Protein AF-A0A315ZH63-F1 (afdb_monomer_lite)

InterPro domains:
  IPR001064 Beta/gamma crystallin [PF00030] (41-119)
  IPR001064 Beta/gamma crystallin [PS50915] (39-79)
  IPR001064 Beta/gamma crystallin [PS50915] (81-122)
  IPR001064 Beta/gamma crystallin [SM00247] (40-121)
  IPR011024 Gamma-crystallin-like [SSF49695] (35-119)

pLDDT: mean 78.45, std 20.97, range [30.66, 98.0]

Radius of gyration: 29.96 Å; chains: 1; bounding box: 37×127×50 Å

Sequence (214 aa):
MKNLYILSLPLLLIFFPSIGNYDNDNIQQRSENQRKDSKGIVLYEHPNFKGKNTVVSESWAGSDIDEWDDRISSLSIPTGWTIVVYEQPNFQGKSEELQGNWTTHSVSDFWNDQISSFQVYSTRSANKDLNAVLLESDYEAYGGWIYLHNPTSNNYTVRLKITTPVFGGGVESRIEEHDISNRSKVPLGRTYVNSGGFLSPQYEKIIYEIIDIE

Secondary structure (DSSP, 8-state):
-----------------------THHHHHHHHTT------EEEEEETTTEEEEEEE-S-B---TT-TTTTT--EEEPPTTEEEEEEEETTTEEEEEEE-SEEE-SSTT-TTTT---EEEEEETT-S--SSSSSEEEE---TTS-EEEEE-TT----EEEEEEEEE-TTS-EEEEEEEEE-TT-SEEEEEESEEE-SBTTB--EEEPEEEEEEE-

Organism: Sediminitomix flava (NCBI:txid379075)

Foldseek 3Di:
DDDDDDDDDDPPPDDDPPPDDPPPVVVVVVVVVVPPVLQFKKFAQAFPRDDDIDGDDFWFQADPPDPCQLRTFWIAHDPQKKKKFAQEGRRDDDIDIDDGTDGADDPPGPSNSRTRTMGMAGPPDPCNWDSQWDWDFDDDDPAGWTKIAGSSLAWKKWKKWKWAAAAPGDIDIDIDIDTSHSHRIGTDGGQWDFNYDPVDTDIDGIDIDTPTMD

Structure (mmCIF, N/CA/C/O backbone):
data_AF-A0A315ZH63-F1
#
_entry.id   AF-A0A315ZH63-F1
#
loop_
_atom_site.group_PDB
_atom_site.id
_atom_site.type_symbol
_atom_site.label_atom_id
_atom_site.label_alt_id
_atom_site.label_comp_id
_atom_site.label_asym_id
_atom_site.label_entity_id
_atom_site.label_seq_id
_atom_site.pdbx_PDB_ins_code
_atom_site.Cartn_x
_atom_site.Cartn_y
_atom_site.Cartn_z
_atom_site.occupancy
_atom_site.B_iso_or_equiv
_atom_site.auth_seq_id
_atom_site.auth_comp_id
_atom_site.auth_asym_id
_atom_site.auth_atom_id
_atom_site.pdbx_PDB_model_num
ATOM 1 N N . MET A 1 1 ? 1.249 -90.282 -27.169 1.00 38.16 1 MET A N 1
ATOM 2 C CA . MET A 1 1 ? 2.519 -90.249 -26.411 1.00 38.16 1 MET A CA 1
ATOM 3 C C . MET A 1 1 ? 2.223 -89.710 -25.013 1.00 38.16 1 MET A C 1
ATOM 5 O O . MET A 1 1 ? 1.644 -88.641 -24.953 1.00 38.16 1 MET A O 1
ATOM 9 N N . LYS A 1 2 ? 2.568 -90.488 -23.966 1.00 36.50 2 LYS A N 1
ATOM 10 C CA . LYS A 1 2 ? 2.903 -90.135 -22.555 1.00 36.50 2 LYS A CA 1
ATOM 11 C C . LYS A 1 2 ? 1.967 -89.149 -21.802 1.00 36.50 2 LYS A C 1
ATOM 13 O O . LYS A 1 2 ? 1.906 -87.983 -22.152 1.00 36.50 2 LYS A O 1
ATOM 18 N N . ASN A 1 3 ? 1.135 -89.646 -20.873 1.00 33.72 3 ASN A N 1
ATOM 19 C CA . ASN A 1 3 ? 1.285 -89.644 -19.387 1.00 33.72 3 ASN A CA 1
ATOM 20 C C . ASN A 1 3 ? 1.341 -88.234 -18.746 1.00 33.72 3 ASN A C 1
ATOM 22 O O . ASN A 1 3 ? 2.241 -87.474 -19.075 1.00 33.72 3 ASN A O 1
ATOM 26 N N . LEU A 1 4 ? 0.318 -87.810 -17.973 1.00 33.44 4 LEU A N 1
ATOM 27 C CA . LEU A 1 4 ? 0.129 -87.951 -16.495 1.00 33.44 4 LEU A CA 1
ATOM 28 C C . LEU A 1 4 ? 1.181 -87.117 -15.713 1.00 33.44 4 LEU A C 1
ATOM 30 O O . LEU A 1 4 ? 2.357 -87.249 -16.014 1.00 33.44 4 LEU A O 1
ATOM 34 N N . TYR A 1 5 ? 0.840 -86.159 -14.830 1.00 36.00 5 TYR A N 1
ATOM 35 C CA . TYR A 1 5 ? 0.501 -86.362 -13.405 1.00 36.00 5 TYR A CA 1
ATOM 36 C C . TYR A 1 5 ? -0.325 -85.215 -12.772 1.00 36.00 5 TYR A C 1
ATOM 38 O O . TYR A 1 5 ? -0.142 -84.038 -13.065 1.00 36.00 5 TYR A O 1
ATOM 46 N N . ILE A 1 6 ? -1.212 -85.635 -11.865 1.00 44.53 6 ILE A N 1
ATOM 47 C CA . ILE A 1 6 ? -2.112 -84.902 -10.956 1.00 44.53 6 ILE A CA 1
ATOM 48 C C . ILE A 1 6 ? -1.321 -84.290 -9.788 1.00 44.53 6 ILE A C 1
ATOM 50 O O . ILE A 1 6 ? -0.388 -84.938 -9.329 1.00 44.53 6 ILE A O 1
ATOM 54 N N . LEU A 1 7 ? -1.761 -83.153 -9.224 1.00 30.66 7 LEU A N 1
ATOM 55 C CA . LEU A 1 7 ? -1.751 -82.920 -7.764 1.00 30.66 7 LEU A CA 1
ATOM 56 C C . LEU A 1 7 ? -2.646 -81.727 -7.380 1.00 30.66 7 LEU A C 1
ATOM 58 O O . LEU A 1 7 ? -2.266 -80.565 -7.469 1.00 30.66 7 LEU A O 1
ATOM 62 N N . SER A 1 8 ? -3.860 -82.059 -6.937 1.00 40.97 8 SER A N 1
ATOM 63 C CA . SER A 1 8 ? -4.715 -81.202 -6.113 1.00 40.97 8 SER A CA 1
ATOM 64 C C . SER A 1 8 ? -4.051 -81.040 -4.745 1.00 40.97 8 SER A C 1
ATOM 66 O O . SER A 1 8 ? -4.004 -82.002 -3.978 1.00 40.97 8 SER A O 1
ATOM 68 N N . LEU A 1 9 ? -3.559 -79.842 -4.432 1.00 33.84 9 LEU A N 1
ATOM 69 C CA . LEU A 1 9 ? -3.155 -79.477 -3.074 1.00 33.84 9 LEU A CA 1
ATOM 70 C C . LEU A 1 9 ? -4.317 -78.758 -2.368 1.00 33.84 9 LEU A C 1
ATOM 72 O O . LEU A 1 9 ? -4.943 -77.886 -2.973 1.00 33.84 9 LEU A O 1
ATOM 76 N N . PRO A 1 10 ? -4.624 -79.108 -1.106 1.00 38.09 10 PRO A N 1
ATOM 77 C CA . PRO A 1 10 ? -5.679 -78.461 -0.340 1.00 38.09 10 PRO A CA 1
ATOM 78 C C . PRO A 1 10 ? -5.247 -77.036 0.024 1.00 38.09 10 PRO A C 1
ATOM 80 O O . PRO A 1 10 ? -4.109 -76.815 0.442 1.00 38.09 10 PRO A O 1
ATOM 83 N N . LEU A 1 11 ? -6.153 -76.066 -0.123 1.00 32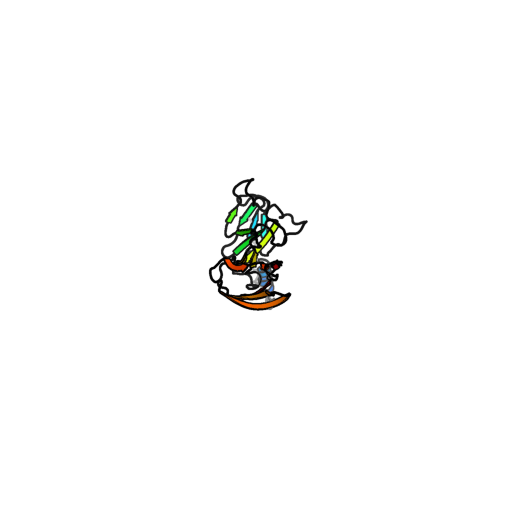.69 11 LEU A N 1
ATOM 84 C CA . LEU A 1 11 ? -5.922 -74.697 0.330 1.00 32.69 11 LEU A CA 1
ATOM 85 C C . LEU A 1 11 ? -5.819 -74.710 1.864 1.00 32.69 11 LEU A C 1
ATOM 87 O O . LEU A 1 11 ? -6.817 -74.849 2.570 1.00 32.69 11 LEU A O 1
ATOM 91 N N . LEU A 1 12 ? -4.593 -74.622 2.375 1.00 30.92 12 LEU A N 1
ATOM 92 C CA . LEU A 1 12 ? -4.309 -74.449 3.793 1.00 30.92 12 LEU A CA 1
ATOM 93 C C . LEU A 1 12 ? -4.832 -73.064 4.209 1.00 30.92 12 LEU A C 1
ATOM 95 O O . LEU A 1 12 ? -4.305 -72.042 3.772 1.00 30.92 12 LEU A O 1
ATOM 99 N N . LEU A 1 13 ? -5.883 -73.026 5.030 1.00 34.19 13 LEU A N 1
ATOM 100 C CA . LEU A 1 13 ? -6.359 -71.813 5.697 1.00 34.19 13 LEU A CA 1
ATOM 101 C C . LEU A 1 13 ? -5.296 -71.380 6.714 1.00 34.19 13 LEU A C 1
ATOM 103 O O . LEU A 1 13 ? -5.266 -71.856 7.847 1.00 34.19 13 LEU A O 1
ATOM 107 N N . ILE A 1 14 ? -4.384 -70.508 6.287 1.00 37.25 14 ILE A N 1
ATOM 108 C CA . ILE A 1 14 ? -3.420 -69.870 7.181 1.00 37.25 14 ILE A CA 1
ATOM 109 C C . ILE A 1 14 ? -4.132 -68.689 7.839 1.00 37.25 14 ILE A C 1
ATOM 111 O O . ILE A 1 14 ? -4.463 -67.696 7.191 1.00 37.25 14 ILE A O 1
ATOM 115 N N . PHE A 1 15 ? -4.421 -68.838 9.128 1.00 33.41 15 PHE A N 1
ATOM 116 C CA . PHE A 1 15 ? -4.986 -67.799 9.978 1.00 33.41 15 PHE A CA 1
ATOM 117 C C . PHE A 1 15 ? -3.892 -66.752 10.232 1.00 33.41 15 PHE A C 1
ATOM 119 O O . PHE A 1 15 ? -2.988 -66.984 11.035 1.00 33.41 15 PHE A O 1
ATOM 126 N N . PHE A 1 16 ? -3.933 -65.617 9.531 1.00 37.75 16 PHE A N 1
ATOM 127 C CA . PHE A 1 16 ? -3.113 -64.466 9.905 1.00 37.75 16 PHE A CA 1
ATOM 128 C C . PHE A 1 16 ? -3.849 -63.693 11.006 1.00 37.75 16 PHE A C 1
ATOM 130 O O . PHE A 1 16 ? -4.997 -63.293 10.793 1.00 37.75 16 PHE A O 1
ATOM 137 N N . PRO A 1 17 ? -3.245 -63.505 12.194 1.00 33.62 17 PRO A N 1
ATOM 138 C CA . PRO A 1 17 ? -3.845 -62.686 13.235 1.00 33.62 17 PRO A CA 1
ATOM 139 C C . PRO A 1 17 ? -4.037 -61.267 12.700 1.00 33.62 17 PRO A C 1
ATOM 141 O O . PRO A 1 17 ? -3.154 -60.724 12.037 1.00 33.62 17 PRO A O 1
ATOM 144 N N . SER A 1 18 ? -5.199 -60.681 12.991 1.00 40.44 18 SER A N 1
ATOM 145 C CA . SER A 1 18 ? -5.480 -59.265 12.761 1.00 40.44 18 SER A CA 1
ATOM 146 C C . SER A 1 18 ? -4.398 -58.432 13.446 1.00 40.44 18 SER A C 1
ATOM 148 O O . SER A 1 18 ? -4.437 -58.238 14.661 1.00 40.44 18 SER A O 1
ATOM 150 N N . ILE A 1 19 ? -3.420 -57.956 12.676 1.00 39.12 19 ILE A N 1
ATOM 151 C CA . ILE A 1 19 ? -2.486 -56.934 13.136 1.00 39.12 19 ILE A CA 1
ATOM 152 C C . ILE A 1 19 ? -3.308 -55.653 13.232 1.00 39.12 19 ILE A C 1
ATOM 154 O O . ILE A 1 19 ? -3.886 -55.198 12.247 1.00 39.12 19 ILE A O 1
ATOM 158 N N . GLY A 1 20 ? -3.439 -55.166 14.465 1.00 37.91 20 GLY A N 1
ATOM 159 C CA . GLY A 1 20 ? -4.216 -53.988 14.810 1.00 37.91 20 GLY A CA 1
ATOM 160 C C . GLY A 1 20 ? -3.814 -52.760 14.001 1.00 37.91 20 GLY A C 1
ATOM 161 O O . GLY A 1 20 ? -2.699 -52.670 13.486 1.00 37.91 20 GLY A O 1
ATOM 162 N N . ASN A 1 21 ? -4.768 -51.833 13.913 1.00 42.50 21 ASN A N 1
ATOM 163 C CA . ASN A 1 21 ? -4.621 -50.498 13.350 1.00 42.50 21 ASN A CA 1
ATOM 164 C C . ASN A 1 21 ? -3.253 -49.898 13.697 1.00 42.50 21 ASN A C 1
ATOM 166 O O . ASN A 1 21 ? -3.005 -49.518 14.838 1.00 42.50 21 ASN A O 1
ATOM 170 N N . TYR A 1 22 ? -2.379 -49.811 12.696 1.00 35.41 22 TYR A N 1
ATOM 171 C CA . TYR A 1 22 ? -1.350 -48.787 12.682 1.00 35.41 22 TYR A CA 1
ATOM 172 C C . TYR A 1 22 ? -2.017 -47.532 12.136 1.00 35.41 22 TYR A C 1
ATOM 174 O O . TYR A 1 22 ? -2.450 -47.515 10.982 1.00 35.41 22 TYR A O 1
ATOM 182 N N . ASP A 1 23 ? -2.140 -46.532 13.005 1.00 46.25 23 ASP A N 1
ATOM 183 C CA . ASP A 1 23 ? -2.702 -45.215 12.729 1.00 46.25 23 ASP A CA 1
ATOM 184 C C . ASP A 1 23 ? -2.165 -44.655 11.406 1.00 46.25 23 ASP A C 1
ATOM 186 O O . ASP A 1 23 ? -1.020 -44.209 11.301 1.00 46.25 23 ASP A O 1
ATOM 190 N N . ASN A 1 24 ? -3.015 -44.682 10.380 1.00 49.19 24 ASN A N 1
ATOM 191 C CA . ASN A 1 24 ? -2.717 -44.153 9.050 1.00 49.19 24 ASN A CA 1
ATOM 192 C C . ASN A 1 24 ? -3.178 -42.691 8.897 1.00 49.19 24 ASN A C 1
ATOM 194 O O . ASN A 1 24 ? -3.211 -42.150 7.793 1.00 49.19 24 ASN A O 1
ATOM 198 N N . ASP A 1 25 ? -3.490 -42.031 10.014 1.00 47.53 25 ASP A N 1
ATOM 199 C CA . ASP A 1 25 ? -3.936 -40.635 10.040 1.00 47.53 25 ASP A CA 1
ATOM 200 C C . ASP A 1 25 ? -2.759 -39.650 9.947 1.00 47.53 25 ASP A C 1
ATOM 202 O O . ASP A 1 25 ? -2.918 -38.512 9.507 1.00 47.53 25 ASP A O 1
ATOM 206 N N . ASN A 1 26 ? -1.537 -40.097 10.263 1.00 44.72 26 ASN A N 1
ATOM 207 C CA . ASN A 1 26 ? -0.344 -39.242 10.262 1.00 44.72 26 ASN A CA 1
ATOM 208 C C . ASN A 1 26 ? 0.393 -39.159 8.916 1.00 44.72 26 ASN A C 1
ATOM 210 O O . ASN A 1 26 ? 1.299 -38.339 8.767 1.00 44.72 26 ASN A O 1
ATOM 214 N N . ILE A 1 27 ? 0.031 -39.978 7.923 1.00 46.75 27 ILE A N 1
ATOM 215 C CA . ILE A 1 27 ? 0.616 -39.879 6.574 1.00 46.75 27 ILE A CA 1
ATOM 216 C C . ILE A 1 27 ? -0.250 -38.981 5.686 1.00 46.75 27 ILE A C 1
ATOM 218 O O . ILE A 1 27 ? 0.307 -38.151 4.972 1.00 46.75 27 ILE A O 1
ATOM 222 N N . GLN A 1 28 ? -1.581 -39.039 5.824 1.00 36.81 28 GLN A N 1
ATOM 223 C CA . GLN A 1 28 ? -2.509 -38.111 5.162 1.00 36.81 28 GLN A CA 1
ATOM 224 C C . GLN A 1 28 ? -2.297 -36.668 5.662 1.00 36.81 28 GLN A C 1
ATOM 226 O O . GLN A 1 28 ? -2.066 -35.776 4.846 1.00 36.81 28 GLN A O 1
ATOM 231 N N . GLN A 1 29 ? -2.207 -36.448 6.985 1.00 37.69 29 GLN A N 1
ATOM 232 C CA . GLN A 1 29 ? -1.961 -35.106 7.541 1.00 37.69 29 GLN A CA 1
ATOM 233 C C . GLN A 1 29 ? -0.582 -34.531 7.175 1.00 37.69 29 GLN A C 1
ATOM 235 O O . GLN A 1 29 ? -0.439 -33.320 7.006 1.00 37.69 29 GLN A O 1
ATOM 240 N N . ARG A 1 30 ? 0.451 -35.373 7.005 1.00 37.12 30 ARG A N 1
ATOM 241 C CA . ARG A 1 30 ? 1.800 -34.911 6.628 1.00 37.12 30 ARG A CA 1
ATOM 242 C C . ARG A 1 30 ? 1.916 -34.596 5.135 1.00 37.12 30 ARG A C 1
ATOM 244 O O . ARG A 1 30 ? 2.651 -33.678 4.776 1.00 37.12 30 ARG A O 1
ATOM 251 N N . SER A 1 31 ? 1.165 -35.293 4.278 1.00 41.41 31 SER A N 1
ATOM 252 C CA . SER A 1 31 ? 1.055 -34.952 2.853 1.00 41.41 31 SER A CA 1
ATOM 253 C C . SER A 1 31 ? 0.136 -33.758 2.575 1.00 41.41 31 SER A C 1
ATOM 255 O O . SER A 1 31 ? 0.379 -33.035 1.610 1.00 41.41 31 SER A O 1
ATOM 257 N N . GLU A 1 32 ? -0.860 -33.495 3.427 1.00 39.34 32 GLU A N 1
ATOM 258 C CA . GLU A 1 32 ? -1.695 -32.287 3.351 1.00 39.34 32 GLU A CA 1
ATOM 259 C C . GLU A 1 32 ? -0.939 -31.040 3.840 1.00 39.34 32 GLU A C 1
ATOM 261 O O . GLU A 1 32 ? -0.997 -29.997 3.191 1.00 39.34 32 GLU A O 1
ATOM 266 N N . ASN A 1 33 ? -0.105 -31.156 4.883 1.00 36.56 33 ASN A N 1
ATOM 267 C CA . ASN A 1 33 ? 0.749 -30.048 5.341 1.00 36.56 33 ASN A CA 1
ATOM 268 C C . ASN A 1 33 ? 1.914 -29.701 4.392 1.00 36.56 33 ASN A C 1
ATOM 270 O O . ASN A 1 33 ? 2.515 -28.637 4.530 1.00 36.56 33 ASN A O 1
ATOM 274 N N . GLN A 1 34 ? 2.242 -30.565 3.425 1.00 40.78 34 GLN A N 1
ATOM 275 C CA . GLN A 1 34 ? 3.289 -30.318 2.418 1.00 40.78 34 GLN A CA 1
ATOM 276 C C . GLN A 1 34 ? 2.751 -30.073 1.002 1.00 40.78 34 GLN A C 1
ATOM 278 O O . GLN A 1 34 ? 3.526 -29.851 0.075 1.00 40.78 34 GLN A O 1
ATOM 283 N N . ARG A 1 35 ? 1.425 -30.028 0.842 1.00 43.97 35 ARG A N 1
ATOM 284 C CA . ARG A 1 35 ? 0.749 -29.452 -0.325 1.00 43.97 35 ARG A CA 1
ATOM 285 C C . ARG A 1 35 ? -0.148 -28.309 0.122 1.00 43.97 35 ARG A C 1
ATOM 287 O O . ARG A 1 35 ? -1.315 -28.231 -0.253 1.00 43.97 35 ARG A O 1
ATOM 294 N N . LYS A 1 36 ? 0.432 -27.382 0.892 1.00 40.56 36 LYS A N 1
ATOM 295 C CA . LYS A 1 36 ? -0.009 -25.991 0.855 1.00 40.56 36 LYS A CA 1
ATOM 296 C C . LYS A 1 36 ? 0.209 -25.553 -0.589 1.00 40.56 36 LYS A C 1
ATOM 298 O O . LYS A 1 36 ? 1.301 -25.135 -0.946 1.00 40.56 36 LYS A O 1
ATOM 303 N N . ASP A 1 37 ? -0.800 -25.793 -1.421 1.00 46.25 37 ASP A N 1
ATOM 304 C CA . ASP A 1 37 ? -0.996 -25.171 -2.718 1.00 46.25 37 ASP A CA 1
ATOM 305 C C . ASP A 1 37 ? -0.662 -23.701 -2.474 1.00 46.25 37 ASP A C 1
ATOM 307 O O . ASP A 1 37 ? -1.398 -23.018 -1.752 1.00 46.25 37 ASP A O 1
ATOM 311 N N . SER A 1 38 ? 0.544 -23.270 -2.850 1.00 51.75 38 SER A N 1
ATOM 312 C CA . SER A 1 38 ? 1.052 -21.955 -2.480 1.00 51.75 38 SER A CA 1
ATOM 313 C C . SER A 1 38 ? 0.307 -20.956 -3.344 1.00 51.75 38 SER A C 1
ATOM 315 O O . SER A 1 38 ? 0.799 -20.502 -4.370 1.00 51.75 38 SER A O 1
ATOM 317 N N . LYS A 1 39 ? -0.940 -20.677 -2.954 1.00 73.50 39 LYS A N 1
ATOM 318 C CA . LYS A 1 39 ? -1.712 -19.552 -3.445 1.00 73.50 39 LYS A CA 1
ATOM 319 C C . LYS A 1 39 ? -0.909 -18.325 -3.072 1.00 73.50 39 LYS A C 1
ATOM 321 O O . LYS A 1 39 ? -0.760 -18.010 -1.894 1.00 73.50 39 LYS A O 1
ATOM 326 N N . GLY A 1 40 ? -0.353 -17.707 -4.092 1.00 82.06 40 GLY A N 1
ATOM 327 C CA . GLY A 1 40 ? 0.528 -16.572 -3.979 1.00 82.06 40 GLY A CA 1
ATOM 328 C C . GLY A 1 40 ? 0.574 -15.844 -5.305 1.00 82.06 40 GLY A C 1
ATOM 329 O O . GLY A 1 40 ? 0.051 -16.310 -6.321 1.00 82.06 40 GLY A O 1
ATOM 330 N N . ILE A 1 41 ? 1.174 -14.673 -5.261 1.00 91.62 41 ILE A N 1
ATOM 331 C CA . ILE A 1 41 ? 1.421 -13.843 -6.423 1.00 91.62 41 ILE A CA 1
ATOM 332 C C . ILE A 1 41 ? 2.617 -14.436 -7.153 1.00 91.62 41 ILE A C 1
ATOM 334 O O . ILE A 1 41 ? 3.628 -14.754 -6.528 1.00 91.62 41 ILE A O 1
ATOM 338 N N . VAL A 1 42 ? 2.500 -14.614 -8.467 1.00 95.00 42 VAL A N 1
ATOM 339 C CA . VAL A 1 42 ? 3.631 -15.059 -9.287 1.00 95.00 42 VAL A CA 1
ATOM 340 C C . VAL A 1 42 ? 4.325 -13.831 -9.855 1.00 95.00 42 VAL A C 1
ATOM 342 O O . VAL A 1 42 ? 3.695 -13.070 -10.590 1.00 95.00 42 VAL A O 1
ATOM 345 N N . LEU A 1 43 ? 5.595 -13.646 -9.508 1.00 96.06 43 LEU A N 1
ATOM 346 C CA . LEU A 1 43 ? 6.462 -12.601 -10.050 1.00 96.06 43 LEU A CA 1
ATOM 347 C C . LEU A 1 43 ? 7.166 -13.133 -11.295 1.00 96.06 43 LEU A C 1
ATOM 349 O O . LEU A 1 43 ? 7.572 -14.295 -11.3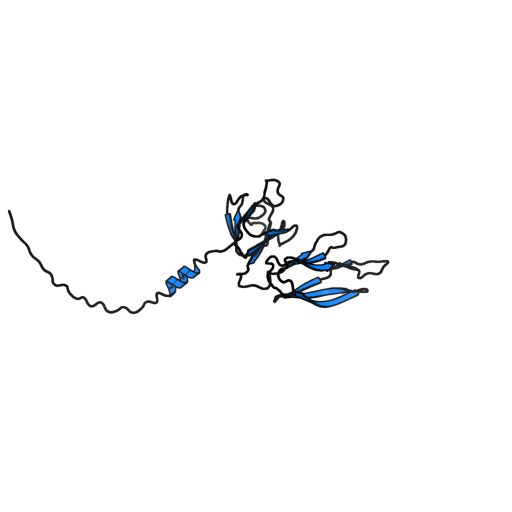14 1.00 96.06 43 LEU A O 1
ATOM 353 N N . TYR A 1 44 ? 7.338 -12.290 -12.307 1.00 97.06 44 TYR A N 1
ATOM 354 C CA . TYR A 1 44 ? 8.018 -12.636 -13.550 1.00 97.06 44 TYR A CA 1
ATOM 355 C C . TYR A 1 44 ? 9.061 -11.583 -13.906 1.00 97.06 44 TYR A C 1
ATOM 357 O O . TYR A 1 44 ? 8.793 -10.381 -13.853 1.00 97.06 44 TYR A O 1
ATOM 365 N N . GLU A 1 45 ? 10.229 -12.064 -14.325 1.00 96.69 45 GLU A N 1
ATOM 366 C CA . GLU A 1 45 ? 11.373 -11.243 -14.730 1.00 96.69 45 GLU A CA 1
ATOM 367 C C . GLU A 1 45 ? 11.100 -10.411 -15.989 1.00 96.69 45 GLU A C 1
ATOM 369 O O . GLU A 1 45 ? 11.706 -9.372 -16.215 1.00 96.69 45 GLU A O 1
ATOM 374 N N . HIS A 1 46 ? 10.206 -10.873 -16.863 1.00 97.12 46 HIS A N 1
ATOM 375 C CA . HIS A 1 46 ? 9.933 -10.198 -18.127 1.00 97.12 46 HIS A CA 1
ATOM 376 C C . HIS A 1 46 ? 8.459 -9.832 -18.276 1.00 97.12 46 HIS A C 1
ATOM 378 O O . HIS A 1 46 ? 7.591 -10.485 -17.682 1.00 97.12 46 HIS A O 1
ATOM 384 N N . PRO A 1 47 ? 8.147 -8.842 -19.132 1.00 97.12 47 PRO A N 1
ATOM 385 C CA . PRO A 1 47 ? 6.770 -8.506 -19.461 1.00 97.12 47 PRO A CA 1
ATOM 386 C C . PRO A 1 47 ? 6.013 -9.702 -20.058 1.00 97.12 47 PRO A C 1
ATOM 388 O O . PRO A 1 47 ? 6.584 -10.566 -20.735 1.00 97.12 47 PRO A O 1
ATOM 391 N N . ASN A 1 48 ? 4.691 -9.695 -19.904 1.00 96.38 48 ASN A N 1
ATOM 392 C CA . ASN A 1 48 ? 3.756 -10.708 -20.400 1.00 96.38 48 ASN A CA 1
ATOM 393 C C . ASN A 1 48 ? 3.975 -12.113 -19.811 1.00 96.38 48 ASN A C 1
ATOM 395 O O . ASN A 1 48 ? 3.801 -13.105 -20.524 1.00 96.38 48 ASN A O 1
ATOM 399 N N . PHE A 1 49 ? 4.326 -12.193 -18.524 1.00 96.88 49 PHE A N 1
ATOM 400 C CA . PHE A 1 49 ? 4.428 -13.431 -17.739 1.00 96.88 49 PHE A CA 1
ATOM 401 C C . PHE A 1 49 ? 5.510 -14.388 -18.261 1.00 96.88 49 PHE A C 1
ATOM 403 O O . PHE A 1 49 ? 5.276 -15.580 -18.474 1.00 96.88 49 PHE A O 1
ATOM 410 N N . LYS A 1 50 ? 6.704 -13.846 -18.531 1.00 96.69 50 LYS A N 1
ATOM 411 C CA . LYS A 1 50 ? 7.835 -14.570 -19.135 1.00 96.69 50 LYS A CA 1
ATOM 412 C C . LYS A 1 50 ? 9.093 -14.483 -18.272 1.00 96.69 50 LYS A C 1
ATOM 414 O O . LYS A 1 50 ? 9.167 -13.702 -17.332 1.00 96.69 50 LYS A O 1
ATOM 419 N N . GLY A 1 51 ? 10.107 -15.256 -18.657 1.00 96.62 51 GLY A N 1
ATOM 420 C CA . GLY A 1 51 ? 11.402 -15.279 -17.979 1.00 96.62 51 GLY A CA 1
ATOM 421 C C . GLY A 1 51 ? 11.371 -16.115 -16.705 1.00 96.62 51 GLY A C 1
ATOM 422 O O . GLY A 1 51 ? 10.496 -16.974 -16.525 1.00 96.62 51 GLY A O 1
ATOM 423 N N . LYS A 1 52 ? 12.351 -15.882 -15.829 1.00 96.69 52 LYS A N 1
ATOM 424 C CA . LYS A 1 52 ? 12.354 -16.489 -14.499 1.00 96.69 52 LYS A CA 1
ATOM 425 C C . LYS A 1 52 ? 11.092 -16.068 -13.739 1.00 96.69 52 LYS A C 1
ATOM 427 O O . LYS A 1 52 ? 10.595 -14.958 -13.919 1.00 96.69 52 LYS A O 1
ATOM 432 N N . ASN A 1 53 ? 10.568 -16.960 -12.901 1.00 95.75 53 ASN A N 1
ATOM 433 C CA . ASN A 1 53 ? 9.421 -16.674 -12.043 1.00 95.75 53 ASN A CA 1
ATOM 434 C C . ASN A 1 53 ? 9.599 -17.248 -10.636 1.00 95.75 53 ASN A C 1
ATOM 436 O O . ASN A 1 53 ? 10.353 -18.204 -10.438 1.00 95.75 53 ASN A O 1
ATOM 440 N N . THR A 1 54 ? 8.901 -16.649 -9.674 1.00 93.81 54 THR A N 1
ATOM 441 C CA . THR A 1 54 ? 8.791 -17.136 -8.294 1.00 93.81 54 THR A CA 1
ATOM 442 C C . THR A 1 54 ? 7.396 -16.855 -7.742 1.00 93.81 54 THR A C 1
ATOM 444 O O . THR A 1 54 ? 6.689 -15.984 -8.247 1.00 93.81 54 THR A O 1
ATOM 447 N N . VAL A 1 55 ? 6.996 -17.587 -6.702 1.00 91.88 55 VAL A N 1
ATOM 448 C CA . VAL A 1 55 ? 5.711 -17.402 -6.018 1.00 91.88 55 VAL A CA 1
ATOM 449 C C . VAL A 1 55 ? 5.954 -16.771 -4.654 1.00 91.88 55 VAL A C 1
ATOM 451 O O . VAL A 1 55 ? 6.743 -17.291 -3.868 1.00 91.88 55 VAL A O 1
ATOM 454 N N . VAL A 1 56 ? 5.236 -15.689 -4.354 1.00 87.75 56 VAL A N 1
ATOM 455 C CA . VAL A 1 56 ? 5.304 -14.981 -3.070 1.00 87.75 56 VAL A CA 1
ATOM 456 C C . VAL A 1 56 ? 3.929 -14.901 -2.417 1.00 87.75 56 VAL A C 1
ATOM 458 O O . VAL A 1 56 ? 2.906 -14.767 -3.087 1.00 87.75 56 VAL A O 1
ATOM 461 N N . SER A 1 57 ? 3.889 -14.985 -1.090 1.00 84.75 57 SER A N 1
ATOM 462 C CA . SER A 1 57 ? 2.651 -14.844 -0.310 1.00 84.75 57 SER A CA 1
ATOM 463 C C . SER A 1 57 ? 2.750 -13.826 0.825 1.00 84.75 57 SER A C 1
ATOM 465 O O . SER A 1 57 ? 1.774 -13.622 1.540 1.00 84.75 57 SER A O 1
ATOM 467 N N . GLU A 1 58 ? 3.917 -13.217 1.006 1.00 84.19 58 GLU A N 1
ATOM 468 C CA . GLU A 1 58 ? 4.238 -12.299 2.098 1.00 84.19 58 GLU A CA 1
ATOM 469 C C . GLU A 1 58 ? 4.874 -11.030 1.526 1.00 84.19 58 GLU A C 1
ATOM 471 O O . GLU A 1 58 ? 5.435 -11.066 0.432 1.00 84.19 58 GLU A O 1
ATOM 476 N N . SER A 1 59 ? 4.766 -9.918 2.256 1.00 88.62 59 SER A N 1
ATOM 477 C CA . SER A 1 59 ? 5.399 -8.644 1.899 1.00 88.62 59 SER A CA 1
ATOM 478 C C . SER A 1 59 ? 6.924 -8.753 1.900 1.00 88.62 59 SER A C 1
ATOM 480 O O . SER A 1 59 ? 7.505 -9.430 2.747 1.00 88.62 59 SER A O 1
ATOM 482 N N . TRP A 1 60 ? 7.571 -8.023 0.997 1.00 90.25 60 TRP A N 1
ATOM 483 C CA . TRP A 1 60 ? 9.020 -8.000 0.830 1.00 90.25 60 TRP A CA 1
ATOM 484 C C . TRP A 1 60 ? 9.532 -6.564 0.880 1.00 90.25 60 TRP A C 1
ATOM 486 O O . TRP A 1 60 ? 9.169 -5.742 0.045 1.00 90.25 60 TRP A O 1
ATOM 496 N N . ALA A 1 61 ? 10.371 -6.259 1.869 1.00 89.06 61 ALA A N 1
ATOM 497 C CA . ALA A 1 61 ? 10.875 -4.910 2.125 1.00 89.06 61 ALA A CA 1
ATOM 498 C C . ALA A 1 61 ? 12.102 -4.523 1.279 1.00 89.06 61 ALA A C 1
ATOM 500 O O . ALA A 1 61 ? 12.666 -3.465 1.521 1.00 89.06 61 ALA A O 1
ATOM 501 N N . GLY A 1 62 ? 12.531 -5.334 0.310 1.00 82.19 62 GLY A N 1
ATOM 502 C CA . GLY A 1 62 ? 13.792 -5.094 -0.393 1.00 82.19 62 GLY A CA 1
ATOM 503 C C . GLY A 1 62 ? 14.988 -5.496 0.468 1.00 82.19 62 GLY A C 1
ATOM 504 O O . GLY A 1 62 ? 15.115 -5.081 1.620 1.00 82.19 62 GLY A O 1
ATOM 505 N N . SER A 1 63 ? 15.872 -6.339 -0.057 1.00 72.81 63 SER A N 1
ATOM 506 C CA . SER A 1 63 ? 17.175 -6.581 0.567 1.00 72.81 63 SER A CA 1
ATOM 507 C C . SER A 1 63 ? 18.257 -6.420 -0.485 1.00 72.81 63 SER A C 1
ATOM 509 O O . SER A 1 63 ? 18.060 -6.883 -1.604 1.00 72.81 63 SER A O 1
ATOM 511 N N . ASP A 1 64 ? 19.395 -5.824 -0.119 1.00 61.03 64 ASP A N 1
ATOM 512 C CA . ASP A 1 64 ? 20.488 -5.444 -1.038 1.00 61.03 64 ASP A CA 1
ATOM 513 C C . ASP A 1 64 ? 21.125 -6.623 -1.819 1.00 61.03 64 ASP A C 1
ATOM 515 O O . ASP A 1 64 ? 22.062 -6.433 -2.592 1.00 61.03 64 ASP A O 1
ATOM 519 N N . ILE A 1 65 ? 20.678 -7.864 -1.584 1.00 58.97 65 ILE A N 1
ATOM 520 C CA . ILE A 1 65 ? 21.183 -9.102 -2.205 1.00 58.97 65 ILE A CA 1
ATOM 521 C C . ILE A 1 65 ? 20.019 -9.975 -2.722 1.00 58.97 65 ILE A C 1
ATOM 523 O O . ILE A 1 65 ? 20.199 -11.160 -3.007 1.00 58.97 65 ILE A O 1
ATOM 527 N N . ASP A 1 66 ? 18.806 -9.428 -2.827 1.00 80.88 66 ASP A N 1
ATOM 528 C CA . ASP A 1 66 ? 17.703 -10.164 -3.439 1.00 80.88 66 ASP A CA 1
ATOM 529 C C . ASP A 1 66 ? 17.859 -10.179 -4.961 1.00 80.88 66 ASP A C 1
ATOM 531 O O . ASP A 1 66 ? 18.179 -9.177 -5.593 1.00 80.88 66 ASP A O 1
ATOM 535 N N . GLU A 1 67 ? 17.605 -11.328 -5.574 1.00 89.69 67 GLU A N 1
ATOM 536 C CA . GLU A 1 67 ? 17.658 -11.465 -7.023 1.00 89.69 67 GLU A CA 1
ATOM 537 C C . GLU A 1 67 ? 16.406 -10.932 -7.733 1.00 89.69 67 GLU A C 1
ATOM 539 O O . GLU A 1 67 ? 16.314 -11.083 -8.949 1.00 89.69 67 GLU A O 1
ATOM 544 N N . TRP A 1 68 ? 15.426 -10.399 -7.006 1.00 93.44 68 TRP A N 1
ATOM 545 C CA . TRP A 1 68 ? 14.195 -9.832 -7.565 1.00 93.44 68 TRP A CA 1
ATOM 546 C C . TRP A 1 68 ? 14.144 -8.304 -7.537 1.00 93.44 68 TRP A C 1
ATOM 548 O O . TRP A 1 68 ? 13.253 -7.736 -8.169 1.00 93.44 68 TRP A O 1
ATOM 558 N N . ASP A 1 69 ? 15.104 -7.660 -6.868 1.00 93.56 69 ASP A N 1
ATOM 559 C CA . ASP A 1 69 ? 15.271 -6.207 -6.894 1.00 93.56 69 ASP A CA 1
ATOM 560 C C . ASP A 1 69 ? 15.531 -5.714 -8.313 1.00 93.56 69 ASP A C 1
ATOM 562 O O . ASP A 1 69 ? 16.337 -6.309 -9.033 1.00 93.56 69 ASP A O 1
ATOM 566 N N . ASP A 1 70 ? 14.786 -4.685 -8.718 1.00 94.06 70 ASP A N 1
ATOM 567 C CA . ASP A 1 70 ? 14.858 -4.076 -10.048 1.00 94.06 70 ASP A CA 1
ATOM 568 C C . ASP A 1 70 ? 14.791 -5.103 -11.193 1.00 94.06 70 ASP A C 1
ATOM 570 O O . ASP A 1 70 ? 15.513 -5.030 -12.186 1.00 94.06 70 ASP A O 1
ATOM 574 N N . ARG A 1 71 ? 13.945 -6.134 -11.044 1.00 95.31 71 ARG A N 1
ATOM 575 C CA . ARG A 1 71 ? 13.809 -7.213 -12.046 1.00 95.31 71 ARG A CA 1
ATOM 576 C C . ARG A 1 71 ? 12.386 -7.648 -12.342 1.00 95.31 71 ARG A C 1
ATOM 578 O O . ARG A 1 71 ? 12.165 -8.461 -13.234 1.00 95.31 71 ARG A O 1
ATOM 585 N N . ILE A 1 72 ? 11.407 -7.193 -11.569 1.00 96.81 72 ILE A N 1
ATOM 586 C CA . ILE A 1 72 ? 10.017 -7.613 -11.750 1.00 96.81 72 ILE A CA 1
ATOM 587 C C . ILE A 1 72 ? 9.387 -6.768 -12.860 1.00 96.81 72 ILE A C 1
ATOM 589 O O . ILE A 1 72 ? 9.347 -5.545 -12.768 1.00 96.81 72 ILE A O 1
ATOM 593 N N . SER A 1 73 ? 8.838 -7.437 -13.875 1.00 97.62 73 SER A N 1
ATOM 594 C CA . SER A 1 73 ? 8.227 -6.781 -15.042 1.00 97.62 73 SER A CA 1
ATOM 595 C C . SER A 1 73 ? 6.813 -7.285 -15.373 1.00 97.62 73 SER A C 1
ATOM 597 O O . SER A 1 73 ? 6.100 -6.696 -16.189 1.00 97.62 73 SER A O 1
ATOM 599 N N . SER A 1 74 ? 6.350 -8.365 -14.735 1.00 98.00 74 SER A N 1
ATOM 600 C CA . SER A 1 74 ? 4.923 -8.719 -14.706 1.00 98.00 74 SER A CA 1
ATOM 601 C C . SER A 1 74 ? 4.547 -9.556 -13.481 1.00 98.00 74 SER A C 1
ATOM 603 O O . SER A 1 74 ? 5.393 -10.215 -12.875 1.00 98.00 74 SER A O 1
ATOM 605 N N . LEU A 1 75 ? 3.271 -9.501 -13.088 1.00 97.69 75 LEU A N 1
ATOM 606 C CA . LEU A 1 75 ? 2.734 -10.147 -11.892 1.00 97.69 75 LEU A CA 1
ATOM 607 C C . LEU A 1 75 ? 1.395 -10.833 -12.193 1.00 97.69 75 LEU A C 1
ATOM 609 O O . LEU A 1 75 ? 0.493 -10.231 -12.772 1.00 97.69 75 LEU A O 1
ATOM 613 N N . SER A 1 76 ? 1.233 -12.080 -11.750 1.00 95.56 76 SER A N 1
ATOM 614 C CA . SER A 1 76 ? -0.062 -12.774 -11.736 1.00 95.56 76 SER A CA 1
ATOM 615 C C . SER A 1 76 ? -0.606 -12.792 -10.312 1.00 95.56 76 SER A C 1
ATOM 617 O O . SER A 1 76 ? -0.137 -13.575 -9.483 1.00 95.56 76 SER A O 1
ATOM 619 N N . ILE A 1 77 ? -1.599 -11.949 -10.032 1.00 93.06 77 ILE A N 1
ATOM 620 C CA . ILE A 1 77 ? -2.159 -11.759 -8.690 1.00 93.06 77 ILE A CA 1
ATOM 621 C C . ILE A 1 77 ? -3.494 -12.517 -8.585 1.00 93.06 77 ILE A C 1
ATOM 623 O O . ILE A 1 77 ? -4.415 -12.252 -9.365 1.00 93.06 77 ILE A O 1
ATOM 627 N N . PRO A 1 78 ? -3.639 -13.469 -7.643 1.00 87.62 78 PRO A N 1
ATOM 628 C CA . PRO A 1 78 ? -4.889 -14.199 -7.460 1.00 87.62 78 PRO A CA 1
ATOM 629 C C . PRO A 1 78 ? -6.062 -13.284 -7.086 1.00 87.62 78 PRO A C 1
ATOM 631 O O . PRO A 1 78 ? -5.902 -12.287 -6.388 1.00 87.62 78 PRO A O 1
ATOM 634 N N . THR A 1 79 ? -7.283 -13.664 -7.469 1.00 83.12 79 THR A N 1
ATOM 635 C CA . THR A 1 79 ? -8.495 -12.941 -7.052 1.00 83.12 79 THR A CA 1
ATOM 636 C C . THR A 1 79 ? -8.590 -12.834 -5.525 1.00 83.12 79 THR A C 1
ATOM 638 O O . THR A 1 79 ? -8.430 -13.829 -4.811 1.00 83.12 79 THR A O 1
ATOM 641 N N . GLY A 1 80 ? -8.902 -11.633 -5.030 1.00 78.44 80 GLY A N 1
ATOM 642 C CA . GLY A 1 80 ? -9.003 -11.332 -3.597 1.00 78.44 80 GLY A CA 1
ATOM 643 C C . GLY A 1 80 ? -7.664 -11.023 -2.918 1.00 78.44 80 GLY A C 1
ATOM 644 O O . GLY A 1 80 ? -7.615 -10.997 -1.683 1.00 78.44 80 GLY A O 1
ATOM 645 N N . TRP A 1 81 ? -6.606 -10.838 -3.714 1.00 86.06 81 TRP A N 1
ATOM 646 C CA . TRP A 1 81 ? -5.303 -10.336 -3.297 1.00 86.06 81 TRP A CA 1
ATOM 647 C C . TRP A 1 81 ? -5.050 -8.981 -3.952 1.00 86.06 81 TRP A C 1
ATOM 649 O O . TRP A 1 81 ? -5.406 -8.775 -5.113 1.00 86.06 81 TRP A O 1
ATOM 659 N N . THR A 1 82 ? -4.387 -8.108 -3.208 1.00 87.88 82 THR A N 1
ATOM 660 C CA . THR A 1 82 ? -3.859 -6.834 -3.687 1.00 87.88 82 THR A CA 1
ATOM 661 C C . THR A 1 82 ? -2.377 -6.785 -3.344 1.00 87.88 82 THR A C 1
ATOM 663 O O . THR A 1 82 ? -1.964 -7.266 -2.288 1.00 87.88 82 THR A O 1
ATOM 666 N N . ILE A 1 83 ? -1.568 -6.210 -4.225 1.00 89.94 83 ILE A N 1
ATOM 667 C CA . ILE A 1 83 ? -0.162 -5.916 -3.950 1.00 89.94 83 ILE A C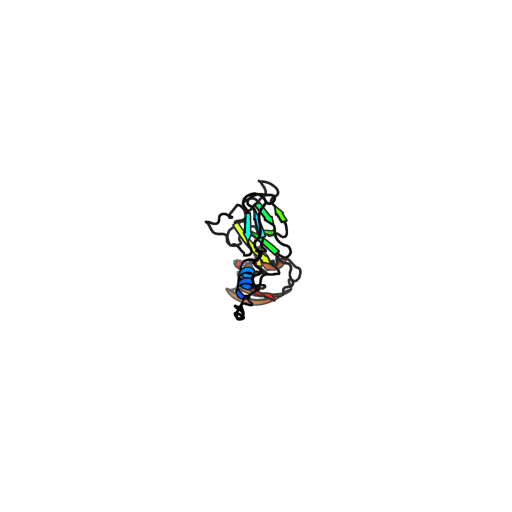A 1
ATOM 668 C C . ILE A 1 83 ? 0.092 -4.438 -4.197 1.00 89.94 83 ILE A C 1
ATOM 670 O O . ILE A 1 83 ? -0.353 -3.899 -5.204 1.00 89.94 83 ILE A O 1
ATOM 674 N N . VAL A 1 84 ? 0.786 -3.786 -3.272 1.00 91.19 84 VAL A N 1
ATOM 675 C CA . VAL A 1 84 ? 1.289 -2.425 -3.475 1.00 91.19 84 VAL A CA 1
ATOM 676 C C . VAL A 1 84 ? 2.783 -2.540 -3.728 1.00 91.19 84 VAL A C 1
ATOM 678 O O . VAL A 1 84 ? 3.502 -3.050 -2.869 1.00 91.19 84 VAL A O 1
ATOM 681 N N . VAL A 1 85 ? 3.230 -2.140 -4.916 1.00 93.94 85 VAL A N 1
ATOM 682 C CA . VAL A 1 85 ? 4.644 -2.166 -5.323 1.00 93.94 85 VAL A CA 1
ATOM 683 C C . VAL A 1 85 ? 5.271 -0.791 -5.125 1.00 93.94 85 VAL A C 1
ATOM 685 O O . VAL A 1 85 ? 4.572 0.215 -5.229 1.00 93.94 85 VAL A O 1
ATOM 688 N N . TYR A 1 86 ? 6.569 -0.755 -4.835 1.00 91.62 86 TYR A N 1
ATOM 689 C CA . TYR A 1 86 ? 7.323 0.454 -4.508 1.00 91.62 86 TYR A CA 1
ATOM 690 C C . TYR A 1 86 ? 8.640 0.502 -5.282 1.00 91.62 86 TYR A C 1
ATOM 692 O O . TYR A 1 86 ? 9.296 -0.527 -5.456 1.00 91.62 86 TYR A O 1
ATOM 700 N N . GLU A 1 87 ? 9.031 1.704 -5.710 1.00 93.50 87 GLU A N 1
ATOM 701 C CA . GLU A 1 87 ? 10.267 1.936 -6.475 1.00 93.50 87 GLU A CA 1
ATOM 702 C C . GLU A 1 87 ? 11.545 1.878 -5.615 1.00 93.50 87 GLU A C 1
ATOM 704 O O . GLU A 1 87 ? 12.648 1.926 -6.141 1.00 93.50 87 GLU A O 1
ATOM 709 N N . GLN A 1 88 ? 11.408 1.887 -4.286 1.00 90.19 88 GLN A N 1
ATOM 710 C CA . GLN A 1 88 ? 12.527 1.854 -3.345 1.00 90.19 88 GLN A CA 1
ATOM 711 C C . GLN A 1 88 ? 12.326 0.749 -2.304 1.00 90.19 88 GLN A C 1
ATOM 713 O O . GLN A 1 88 ? 11.186 0.344 -2.036 1.00 90.19 88 GLN A O 1
ATOM 718 N N . PRO A 1 89 ? 13.410 0.284 -1.657 1.00 89.62 89 PRO A N 1
ATOM 719 C CA . PRO A 1 89 ? 13.317 -0.591 -0.498 1.00 89.62 89 PRO A CA 1
ATOM 720 C C . PRO A 1 89 ? 12.501 0.025 0.649 1.00 89.62 89 PRO A C 1
ATOM 722 O O . PRO A 1 89 ? 12.331 1.238 0.767 1.00 89.62 89 PRO A O 1
ATOM 725 N N . ASN A 1 90 ? 12.054 -0.831 1.560 1.00 85.62 90 ASN A N 1
ATOM 726 C CA . ASN A 1 90 ? 11.316 -0.515 2.781 1.00 85.62 90 ASN A CA 1
ATOM 727 C C . ASN A 1 90 ? 9.977 0.205 2.551 1.00 85.62 90 ASN A C 1
ATOM 729 O O . ASN A 1 90 ? 9.555 0.984 3.407 1.00 85.62 90 ASN A O 1
ATOM 733 N N . PHE A 1 91 ? 9.304 -0.084 1.432 1.00 86.31 91 PHE A N 1
ATOM 734 C CA . PHE A 1 91 ? 7.983 0.446 1.069 1.00 86.31 91 PHE A CA 1
ATOM 735 C C . PHE A 1 91 ? 7.983 1.970 0.868 1.00 86.31 91 PHE A C 1
ATOM 737 O O . PHE A 1 91 ? 7.115 2.685 1.371 1.00 86.31 91 PHE A O 1
ATOM 744 N N . GLN A 1 92 ? 9.006 2.481 0.178 1.00 80.81 92 GLN A N 1
ATOM 745 C CA . GLN A 1 92 ? 9.241 3.917 -0.001 1.00 80.81 92 GLN A CA 1
ATOM 746 C C . GLN A 1 92 ? 9.208 4.338 -1.471 1.00 80.81 92 GLN A C 1
ATOM 748 O O . GLN A 1 92 ? 9.211 3.516 -2.385 1.00 80.81 92 GLN A O 1
ATOM 753 N N . GLY A 1 93 ? 9.210 5.653 -1.685 1.00 82.12 93 GLY A N 1
ATOM 754 C CA . GLY A 1 93 ? 9.194 6.249 -3.015 1.00 82.12 93 GLY A CA 1
ATOM 755 C C . GLY A 1 93 ? 7.835 6.127 -3.697 1.00 82.12 93 GLY A C 1
ATOM 756 O O . GLY A 1 93 ? 6.796 5.978 -3.048 1.00 82.12 93 GLY A O 1
ATOM 757 N N . LYS A 1 94 ? 7.842 6.241 -5.023 1.00 85.62 94 LYS A N 1
ATOM 758 C CA . LYS A 1 94 ? 6.659 6.041 -5.861 1.00 85.62 94 LYS A CA 1
ATOM 759 C C . LYS A 1 94 ? 6.085 4.635 -5.663 1.00 85.62 94 LYS A C 1
ATOM 761 O O . LYS A 1 94 ? 6.841 3.671 -5.570 1.00 85.62 94 LYS A O 1
ATOM 766 N N . SER A 1 95 ? 4.756 4.528 -5.642 1.00 87.62 95 SER A N 1
ATOM 767 C CA . SER A 1 95 ? 4.031 3.270 -5.446 1.00 87.62 95 SER A CA 1
ATOM 768 C C . SER A 1 95 ? 2.893 3.068 -6.451 1.00 87.62 95 SER A C 1
ATOM 770 O O . SER A 1 95 ? 2.399 4.029 -7.049 1.00 87.62 95 SER A O 1
ATOM 772 N N . GLU A 1 96 ? 2.486 1.813 -6.658 1.00 90.19 96 GLU A N 1
ATOM 773 C CA . GLU A 1 96 ? 1.309 1.448 -7.457 1.00 90.19 96 GLU A CA 1
ATOM 774 C C . GLU A 1 96 ? 0.558 0.268 -6.824 1.00 90.19 96 GLU A C 1
ATOM 776 O O . GLU A 1 96 ? 1.159 -0.715 -6.391 1.00 90.19 96 GLU A O 1
ATOM 781 N N . GLU A 1 97 ? -0.772 0.368 -6.757 1.00 91.38 97 GLU A N 1
ATOM 782 C CA . GLU A 1 97 ? -1.649 -0.705 -6.286 1.00 91.38 97 GLU A CA 1
ATOM 783 C C . GLU A 1 97 ? -2.083 -1.587 -7.461 1.00 91.38 97 GLU A C 1
ATOM 785 O O . GLU A 1 97 ? -2.699 -1.108 -8.414 1.00 91.38 97 GLU A O 1
ATOM 790 N N . LEU A 1 98 ? -1.803 -2.886 -7.369 1.00 92.75 98 LEU A N 1
ATOM 791 C CA . LEU A 1 98 ? -2.036 -3.855 -8.431 1.00 92.75 98 LEU A CA 1
ATOM 792 C C . LEU A 1 98 ? -2.972 -4.977 -7.979 1.00 92.75 98 LEU A C 1
ATOM 794 O O . LEU A 1 98 ? -2.872 -5.513 -6.870 1.00 92.75 98 LEU A O 1
ATOM 798 N N . GLN A 1 99 ? -3.852 -5.378 -8.894 1.00 91.00 99 GLN A N 1
ATOM 799 C CA . GLN A 1 99 ? -4.772 -6.501 -8.743 1.00 91.00 99 GLN A CA 1
ATOM 800 C C . GLN A 1 99 ? -4.866 -7.269 -10.070 1.00 91.00 99 GLN A C 1
ATOM 802 O O . 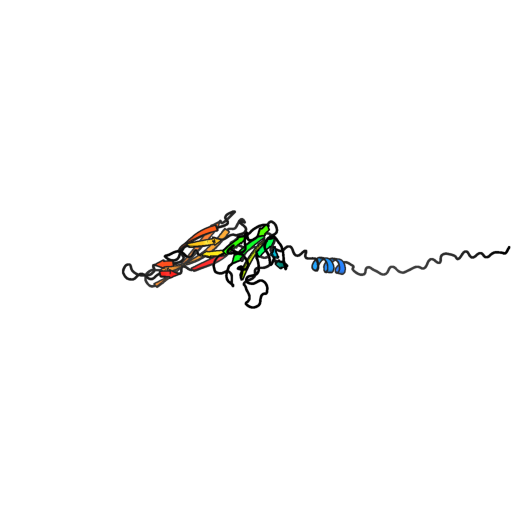GLN A 1 99 ? -4.773 -6.686 -11.150 1.00 91.00 99 GLN A O 1
ATOM 807 N N . GLY A 1 100 ? -5.089 -8.583 -10.004 1.00 90.88 100 GLY A N 1
ATOM 808 C CA . GLY A 1 100 ? -5.173 -9.437 -11.192 1.00 90.88 100 GLY A CA 1
ATOM 809 C C . GLY A 1 100 ? -3.854 -9.581 -11.966 1.00 90.88 100 GLY A C 1
ATOM 810 O O . GLY A 1 100 ? -2.761 -9.520 -11.413 1.00 90.88 100 GLY A O 1
ATOM 811 N N . ASN A 1 101 ? -3.952 -9.838 -13.267 1.00 94.69 101 ASN A N 1
ATOM 812 C CA . ASN A 1 101 ? -2.778 -9.960 -14.127 1.00 94.69 101 ASN A CA 1
ATOM 813 C C . ASN A 1 101 ? -2.282 -8.570 -14.533 1.00 94.69 101 ASN A C 1
ATOM 815 O O . ASN A 1 101 ? -3.002 -7.842 -15.214 1.00 94.69 101 ASN A O 1
ATOM 819 N N . TRP A 1 102 ? -1.045 -8.241 -14.171 1.00 97.75 102 TRP A N 1
ATOM 820 C CA . TRP A 1 102 ? -0.398 -6.973 -14.495 1.00 97.75 102 TRP A CA 1
ATOM 821 C C . TRP A 1 102 ? 0.910 -7.206 -15.256 1.00 97.75 102 TRP A C 1
ATOM 823 O O . TRP A 1 102 ? 1.642 -8.158 -14.989 1.00 97.75 102 TRP A O 1
ATOM 833 N N . THR A 1 103 ? 1.208 -6.344 -16.224 1.00 97.75 103 THR A N 1
ATOM 834 C CA . THR A 1 103 ? 2.454 -6.371 -16.997 1.00 97.75 103 THR A CA 1
ATOM 835 C C . THR A 1 103 ? 2.819 -4.964 -17.425 1.00 97.75 103 THR A C 1
ATOM 837 O O . THR A 1 103 ? 1.939 -4.199 -17.818 1.00 97.75 103 THR A O 1
ATOM 840 N N . THR A 1 104 ? 4.113 -4.664 -17.443 1.00 96.06 104 THR A N 1
ATOM 841 C CA . THR A 1 104 ? 4.625 -3.428 -18.040 1.00 96.06 104 THR A CA 1
ATOM 842 C C . THR A 1 104 ? 4.351 -3.415 -19.542 1.00 96.06 104 THR A C 1
ATOM 844 O O . THR A 1 104 ? 4.279 -4.465 -20.200 1.00 96.06 104 THR A O 1
ATOM 847 N N . HIS A 1 105 ? 4.150 -2.222 -20.101 1.00 91.62 105 HIS A N 1
ATOM 848 C CA . HIS A 1 105 ? 3.719 -2.071 -21.493 1.00 91.62 105 HIS A CA 1
ATOM 849 C C . HIS A 1 105 ? 4.880 -1.985 -22.488 1.00 91.62 105 HIS A C 1
ATOM 851 O O . HIS A 1 105 ? 4.710 -2.283 -23.673 1.00 91.62 105 HIS A O 1
ATOM 857 N N . SER A 1 106 ? 6.053 -1.544 -22.033 1.00 90.75 106 SER A N 1
ATOM 858 C CA . SER A 1 106 ? 7.234 -1.339 -22.873 1.00 90.75 106 SER A CA 1
ATOM 859 C C . SER A 1 106 ? 8.511 -1.291 -22.036 1.00 90.75 106 SER A C 1
ATOM 861 O O . SER A 1 106 ? 8.454 -1.133 -20.824 1.00 90.75 106 SER A O 1
ATOM 863 N N . VAL A 1 107 ? 9.667 -1.325 -22.701 1.00 86.44 107 VAL A N 1
ATOM 864 C CA . VAL A 1 107 ? 10.985 -1.166 -22.056 1.00 86.44 107 VAL A CA 1
ATOM 865 C C . VAL A 1 107 ? 11.215 0.219 -21.438 1.00 86.44 107 VAL A C 1
ATOM 867 O O . VAL A 1 107 ? 12.143 0.392 -20.663 1.00 86.44 107 VAL A O 1
ATOM 870 N N . SER A 1 108 ? 10.415 1.220 -21.817 1.00 90.31 108 SER A N 1
ATOM 871 C CA . SER A 1 108 ? 10.462 2.576 -21.253 1.00 90.31 108 SER A CA 1
ATOM 872 C C . SER A 1 108 ? 9.381 2.818 -20.202 1.00 90.31 108 SER A C 1
ATOM 874 O O . SER A 1 108 ? 9.216 3.947 -19.745 1.00 90.31 108 SER A O 1
ATOM 876 N N . ASP A 1 109 ? 8.585 1.795 -19.887 1.00 92.62 109 ASP A N 1
ATOM 877 C CA . ASP A 1 109 ? 7.633 1.864 -18.789 1.00 92.62 109 ASP A CA 1
ATOM 878 C C . ASP A 1 109 ? 8.409 2.041 -17.484 1.00 92.62 109 ASP A C 1
ATOM 880 O O . ASP A 1 109 ? 9.384 1.333 -17.244 1.00 92.62 109 ASP A O 1
ATOM 884 N N . PHE A 1 110 ? 7.979 2.996 -16.662 1.00 93.94 110 PHE A N 1
ATOM 885 C CA . PHE A 1 110 ? 8.658 3.312 -15.415 1.00 93.94 110 PHE A CA 1
ATOM 886 C C . PHE A 1 110 ? 8.775 2.089 -14.504 1.00 93.94 110 PHE A C 1
ATOM 888 O O . PHE A 1 110 ? 9.762 1.983 -13.803 1.00 93.94 110 PHE A O 1
ATOM 895 N N . TRP A 1 111 ? 7.795 1.186 -14.486 1.00 96.19 111 TRP A N 1
ATOM 896 C CA . TRP A 1 111 ? 7.819 0.050 -13.561 1.00 96.19 111 TRP A CA 1
ATOM 897 C C . TRP A 1 111 ? 8.593 -1.167 -14.066 1.00 96.19 111 TRP A C 1
ATOM 899 O O . TRP A 1 111 ? 8.730 -2.144 -13.332 1.00 96.19 111 TRP A O 1
ATOM 909 N N . ASN A 1 112 ? 9.082 -1.140 -15.306 1.00 96.56 112 ASN A N 1
ATOM 910 C CA . ASN A 1 112 ? 9.870 -2.236 -15.851 1.00 96.56 112 ASN A CA 1
ATOM 911 C C . ASN A 1 112 ? 11.230 -2.286 -15.171 1.00 96.56 112 ASN A C 1
ATOM 913 O O . ASN A 1 112 ? 12.037 -1.392 -15.399 1.00 96.56 112 ASN A O 1
ATOM 917 N N . ASP A 1 113 ? 11.474 -3.356 -14.411 1.00 95.88 113 ASP A N 1
ATOM 918 C CA . ASP A 1 113 ? 12.739 -3.583 -13.710 1.00 95.88 113 ASP A CA 1
ATOM 919 C C . ASP A 1 113 ? 13.030 -2.494 -12.659 1.00 95.88 113 ASP A C 1
ATOM 921 O O . ASP A 1 113 ? 14.167 -2.092 -12.475 1.00 95.88 113 ASP A O 1
ATOM 925 N N . GLN A 1 114 ? 11.987 -1.991 -11.985 1.00 95.50 114 GLN A N 1
ATOM 926 C CA . GLN A 1 114 ? 12.092 -0.873 -11.025 1.00 95.50 114 GLN A CA 1
ATOM 927 C C . GLN A 1 114 ? 11.363 -1.129 -9.696 1.00 95.50 114 GLN A C 1
ATOM 929 O O . GLN A 1 114 ? 11.161 -0.208 -8.912 1.00 95.50 114 GLN A O 1
ATOM 934 N N . ILE A 1 115 ? 10.862 -2.347 -9.466 1.00 95.62 115 ILE A N 1
ATOM 935 C CA . ILE A 1 115 ? 10.182 -2.703 -8.213 1.00 95.62 115 ILE A CA 1
ATOM 936 C C . ILE A 1 115 ? 11.227 -3.217 -7.221 1.00 95.62 115 ILE A C 1
ATOM 938 O O . ILE A 1 115 ? 11.788 -4.292 -7.436 1.00 95.62 115 ILE A O 1
ATOM 942 N N . SER A 1 116 ? 11.397 -2.505 -6.105 1.00 94.75 116 SER A N 1
ATOM 943 C CA . SER A 1 116 ? 12.402 -2.821 -5.074 1.00 94.75 116 SER A CA 1
ATOM 944 C C . SER A 1 116 ? 11.809 -3.203 -3.717 1.00 94.75 116 SER A C 1
ATOM 946 O O . SER A 1 116 ? 12.512 -3.665 -2.820 1.00 94.75 116 SER A O 1
ATOM 948 N N . SER A 1 117 ? 10.503 -3.012 -3.520 1.00 93.75 117 SER A N 1
ATOM 949 C CA . SER A 1 117 ? 9.768 -3.607 -2.401 1.00 93.75 117 SER A CA 1
ATOM 950 C C . SER A 1 117 ? 8.274 -3.708 -2.709 1.00 93.75 117 SER A C 1
ATOM 952 O O . SER A 1 117 ? 7.762 -3.048 -3.615 1.00 93.75 117 SER A O 1
ATOM 954 N N . PHE A 1 118 ? 7.551 -4.559 -1.981 1.00 92.88 118 PHE A N 1
ATOM 955 C CA . PHE A 1 118 ? 6.100 -4.665 -2.113 1.00 92.88 118 PHE A CA 1
ATOM 956 C C . PHE A 1 118 ? 5.411 -5.143 -0.836 1.00 92.88 118 PHE A C 1
ATOM 958 O O . PHE A 1 118 ? 5.950 -5.941 -0.066 1.00 92.88 118 PHE A O 1
ATOM 965 N N . GLN A 1 119 ? 4.165 -4.718 -0.646 1.00 89.69 119 GLN A N 1
ATOM 966 C CA . GLN A 1 119 ? 3.300 -5.196 0.428 1.00 89.69 119 GLN A CA 1
ATOM 967 C C . GLN A 1 119 ? 2.161 -6.042 -0.136 1.00 89.69 119 GLN A C 1
ATOM 969 O O . GLN A 1 119 ? 1.500 -5.644 -1.094 1.00 89.69 119 GLN A O 1
ATOM 974 N N . VAL A 1 120 ? 1.942 -7.219 0.455 1.00 86.44 120 VAL A N 1
ATOM 975 C CA . VAL A 1 120 ? 0.916 -8.173 0.022 1.00 86.44 120 VAL A CA 1
ATOM 976 C C . VAL A 1 120 ? -0.268 -8.147 0.976 1.00 86.44 120 VAL A C 1
ATOM 978 O O . VAL A 1 120 ? -0.130 -8.370 2.178 1.00 86.44 120 VAL A O 1
ATOM 981 N N . TYR A 1 121 ? -1.450 -7.964 0.402 1.00 83.00 121 TYR A N 1
ATOM 982 C CA . TYR A 1 121 ? -2.726 -7.923 1.093 1.00 83.00 121 TYR A CA 1
ATOM 983 C C . TYR A 1 121 ? -3.588 -9.058 0.562 1.00 83.00 121 TYR A C 1
ATOM 985 O O . TYR A 1 121 ? -3.762 -9.205 -0.647 1.00 83.00 121 TYR A O 1
ATOM 993 N N . SER A 1 122 ? -4.160 -9.872 1.445 1.00 73.62 122 SER A N 1
ATOM 994 C CA . SER A 1 122 ? -5.124 -10.881 1.017 1.00 73.62 122 SER A CA 1
ATOM 995 C C . SER A 1 122 ? -6.284 -10.985 1.988 1.00 73.62 122 SER A C 1
ATOM 997 O O . SER A 1 122 ? -6.113 -11.022 3.204 1.00 73.62 122 SER A O 1
ATOM 999 N N . THR A 1 123 ? -7.479 -11.140 1.427 1.00 64.44 123 THR A N 1
ATOM 1000 C CA . THR A 1 123 ? -8.716 -11.439 2.171 1.00 64.44 123 THR A CA 1
ATOM 1001 C C . THR A 1 123 ? -8.686 -12.800 2.885 1.00 64.44 123 THR A C 1
ATOM 1003 O O . THR A 1 123 ? -9.641 -13.161 3.569 1.00 64.44 123 THR A O 1
ATOM 1006 N N . ARG A 1 124 ? -7.608 -13.584 2.715 1.00 56.06 124 ARG A N 1
ATOM 1007 C CA . ARG A 1 124 ? -7.440 -14.942 3.252 1.00 56.06 124 ARG A CA 1
ATOM 1008 C C . ARG A 1 124 ? -6.293 -15.076 4.260 1.00 56.06 124 ARG A C 1
ATOM 1010 O O . ARG A 1 124 ? -6.116 -16.169 4.796 1.00 56.06 124 ARG A O 1
ATOM 1017 N N . SER A 1 125 ? -5.507 -14.024 4.501 1.00 53.22 125 SER A N 1
ATOM 1018 C CA . SER A 1 125 ? -4.397 -14.073 5.459 1.00 53.22 125 SER A CA 1
ATOM 1019 C C . SER A 1 125 ? -4.926 -14.082 6.892 1.00 53.22 125 SER A C 1
ATOM 1021 O O . SER A 1 125 ? -5.733 -13.240 7.268 1.00 53.22 125 SER A O 1
ATOM 1023 N N . ALA A 1 126 ? -4.449 -15.033 7.700 1.00 48.00 126 ALA A N 1
ATOM 1024 C CA . ALA A 1 126 ? -4.866 -15.222 9.094 1.00 48.00 126 ALA A CA 1
ATOM 1025 C C . ALA A 1 126 ? -4.453 -14.070 10.040 1.00 48.00 126 ALA A C 1
ATOM 1027 O O . ALA A 1 126 ? -4.939 -14.014 11.162 1.00 48.00 126 ALA A O 1
ATOM 1028 N N . ASN A 1 127 ? -3.594 -13.151 9.584 1.00 49.84 127 ASN A N 1
ATOM 1029 C CA . ASN A 1 127 ? -3.304 -11.869 10.233 1.00 49.84 127 ASN A CA 1
ATOM 1030 C C . ASN A 1 127 ? -3.997 -10.758 9.440 1.00 49.84 127 ASN A C 1
ATOM 1032 O O . ASN A 1 127 ? -3.393 -10.126 8.574 1.00 49.84 127 ASN A O 1
ATOM 1036 N N . LYS A 1 128 ? -5.294 -10.598 9.690 1.00 51.12 128 LYS A N 1
ATOM 1037 C CA . LYS A 1 128 ? -6.214 -9.773 8.905 1.00 51.12 128 LYS A CA 1
ATOM 1038 C C . LYS A 1 128 ? -6.054 -8.261 9.162 1.00 51.12 128 LYS A C 1
ATOM 1040 O O . LYS A 1 128 ? -6.509 -7.477 8.335 1.00 51.12 128 LYS A O 1
ATOM 1045 N N . ASP A 1 129 ? -5.354 -7.860 10.232 1.00 51.19 129 ASP A N 1
ATOM 1046 C CA . ASP A 1 129 ? -5.688 -6.584 10.886 1.00 51.19 129 ASP A CA 1
ATOM 1047 C C . ASP A 1 129 ? -4.542 -5.571 11.080 1.00 51.19 129 ASP A C 1
ATOM 1049 O O . ASP A 1 129 ? -4.823 -4.460 11.493 1.00 51.19 129 ASP A O 1
ATOM 1053 N N . LEU A 1 130 ? -3.265 -5.853 10.771 1.00 49.31 130 LEU A N 1
ATOM 1054 C CA . LEU A 1 130 ? -2.190 -4.845 10.989 1.00 49.31 130 LEU A CA 1
ATOM 1055 C C . LEU A 1 130 ? -1.432 -4.397 9.741 1.00 49.31 130 LEU A C 1
ATOM 1057 O O . LEU A 1 130 ? -0.879 -3.305 9.722 1.00 49.31 130 LEU A O 1
ATOM 1061 N N . ASN A 1 131 ? -1.465 -5.191 8.674 1.00 56.34 131 ASN A N 1
ATOM 1062 C CA . ASN A 1 131 ? -0.929 -4.792 7.375 1.00 56.34 131 ASN A CA 1
ATOM 1063 C C . ASN A 1 131 ? -2.053 -4.615 6.358 1.00 56.34 131 ASN A C 1
ATOM 1065 O O . ASN A 1 131 ? -1.788 -4.780 5.186 1.00 56.34 131 ASN A O 1
ATOM 1069 N N . ALA A 1 132 ? -3.305 -4.386 6.773 1.00 68.38 132 ALA A N 1
ATOM 1070 C CA . ALA A 1 132 ? -4.431 -4.224 5.848 1.00 68.38 132 ALA A CA 1
ATOM 1071 C C . ALA A 1 132 ? -4.623 -2.774 5.385 1.00 68.38 132 ALA A C 1
ATOM 1073 O O . ALA A 1 132 ? -5.142 -2.533 4.295 1.00 68.38 132 ALA A O 1
ATOM 1074 N N . VAL A 1 133 ? -4.189 -1.826 6.217 1.00 79.75 133 VAL A N 1
ATOM 1075 C CA . VAL A 1 133 ? -4.329 -0.390 5.995 1.00 79.75 133 VAL A CA 1
ATOM 1076 C C . VAL A 1 133 ? -2.982 0.279 6.241 1.00 79.75 133 VAL A C 1
ATOM 1078 O O . VAL A 1 133 ? -2.297 -0.041 7.211 1.00 79.75 133 VAL A O 1
ATOM 1081 N N . LEU A 1 134 ? -2.601 1.201 5.364 1.00 83.31 134 LEU A N 1
ATOM 1082 C CA . LEU A 1 134 ? -1.362 1.967 5.443 1.00 83.31 134 LEU A CA 1
ATOM 1083 C C . LEU A 1 134 ? -1.639 3.444 5.698 1.00 83.31 134 LEU A C 1
ATOM 1085 O O . LEU A 1 134 ? -2.683 3.971 5.313 1.00 83.31 134 LEU A O 1
ATOM 1089 N N . LEU A 1 135 ? -0.650 4.118 6.280 1.00 84.50 135 LEU A N 1
ATOM 1090 C CA . LEU A 1 135 ? -0.543 5.569 6.214 1.00 84.50 135 LEU A CA 1
ATOM 1091 C C . LEU A 1 135 ? 0.341 5.939 5.029 1.00 84.50 135 LEU A C 1
ATOM 1093 O O . LEU A 1 135 ? 1.521 5.597 4.998 1.00 84.50 135 LEU A O 1
ATOM 1097 N N . GLU A 1 136 ? -0.234 6.655 4.075 1.00 82.31 136 G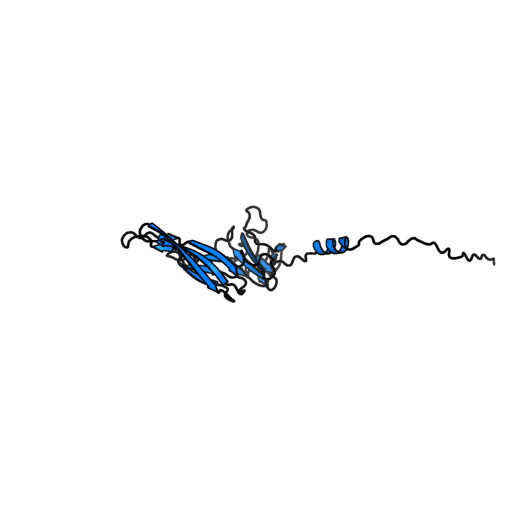LU A N 1
ATOM 1098 C CA . GLU A 1 136 ? 0.462 7.137 2.885 1.00 82.31 136 GLU A CA 1
ATOM 1099 C C . GLU A 1 136 ? 0.512 8.668 2.917 1.00 82.31 136 GLU A C 1
ATOM 1101 O O . GLU A 1 136 ? -0.485 9.310 3.255 1.00 82.31 136 GLU A O 1
ATOM 1106 N N . SER A 1 137 ? 1.656 9.261 2.567 1.00 80.31 137 SER A N 1
ATOM 1107 C CA . SER A 1 137 ? 1.802 10.712 2.402 1.00 80.31 137 SER A CA 1
ATOM 1108 C C . SER A 1 137 ? 2.004 11.075 0.937 1.00 80.31 137 SER A C 1
ATOM 1110 O O . SER A 1 137 ? 2.868 10.478 0.295 1.00 80.31 137 SER A O 1
ATOM 1112 N N . ASP A 1 138 ? 1.311 12.096 0.436 1.00 78.69 138 ASP A N 1
ATOM 1113 C CA . ASP A 1 138 ? 1.728 12.738 -0.815 1.00 78.69 138 ASP A CA 1
ATOM 1114 C C . ASP A 1 138 ? 2.883 13.733 -0.567 1.00 78.69 138 ASP A C 1
ATOM 1116 O O . ASP A 1 138 ? 3.022 14.325 0.508 1.00 78.69 138 ASP A O 1
ATOM 1120 N N . TYR A 1 139 ? 3.775 13.880 -1.553 1.00 64.25 139 TYR A N 1
ATOM 1121 C CA . TYR A 1 139 ? 4.847 14.876 -1.508 1.00 64.25 139 TYR A CA 1
ATOM 1122 C C . TYR A 1 139 ? 4.435 16.104 -2.321 1.00 64.25 139 TYR A C 1
ATOM 1124 O O . TYR A 1 139 ? 4.720 16.209 -3.514 1.00 64.25 139 TYR A O 1
ATOM 1132 N N . GLU A 1 140 ? 3.748 17.042 -1.671 1.00 65.81 140 GLU A N 1
ATOM 1133 C CA . GLU A 1 140 ? 3.389 18.336 -2.256 1.00 65.81 140 GLU A CA 1
ATOM 1134 C C . GLU A 1 140 ? 4.198 19.489 -1.638 1.00 65.81 140 GLU A C 1
ATOM 1136 O O . GLU A 1 140 ? 4.661 19.426 -0.492 1.00 65.81 140 GLU A O 1
ATOM 1141 N N . ALA A 1 141 ? 4.334 20.596 -2.381 1.00 52.03 141 ALA A N 1
ATOM 1142 C CA . ALA A 1 141 ? 4.836 21.848 -1.820 1.00 52.03 141 ALA A CA 1
ATOM 1143 C C . ALA A 1 141 ? 3.968 22.223 -0.602 1.00 52.03 141 ALA A C 1
ATOM 1145 O O . ALA A 1 141 ? 2.745 22.230 -0.703 1.00 52.03 141 ALA A O 1
ATOM 1146 N N . TYR A 1 142 ? 4.599 22.512 0.541 1.00 58.66 142 TYR A N 1
ATOM 1147 C CA . TYR A 1 142 ? 3.967 22.733 1.860 1.00 58.66 142 TYR A CA 1
ATOM 1148 C C . TYR A 1 142 ? 3.584 21.480 2.664 1.00 58.66 142 TYR A C 1
ATOM 1150 O O . TYR A 1 142 ? 2.862 21.583 3.655 1.00 58.66 142 TYR A O 1
ATOM 1158 N N . GLY A 1 143 ? 4.138 20.319 2.313 1.00 69.31 143 GLY A N 1
ATOM 1159 C CA . GLY A 1 143 ? 4.172 19.161 3.203 1.00 69.31 143 GLY A CA 1
ATOM 1160 C C . GLY A 1 143 ? 3.067 18.132 2.984 1.00 69.31 143 GLY A C 1
ATOM 1161 O O . GLY A 1 143 ? 3.106 17.098 3.632 1.00 69.31 143 GLY A O 1
ATOM 1162 N N . GLY A 1 144 ? 2.132 18.359 2.064 1.00 85.19 144 GLY A N 1
ATOM 1163 C CA . GLY A 1 144 ? 1.201 17.321 1.620 1.00 85.19 144 GLY A CA 1
ATOM 1164 C C . GLY A 1 144 ? 0.124 16.888 2.624 1.00 85.19 144 GLY A C 1
ATOM 1165 O O . GLY A 1 144 ? -0.086 17.499 3.682 1.00 85.19 144 GLY A O 1
ATOM 1166 N N . TRP A 1 145 ? -0.589 15.838 2.238 1.00 88.50 145 TRP A N 1
ATOM 1167 C CA . TRP A 1 145 ? -1.667 15.161 2.938 1.00 88.50 145 TRP A CA 1
ATOM 1168 C C . TRP A 1 145 ? -1.277 13.738 3.322 1.00 88.50 145 TRP A C 1
ATOM 1170 O O . TRP A 1 145 ? -0.558 13.044 2.606 1.00 88.50 145 TRP A O 1
ATOM 1180 N N . ILE A 1 146 ? -1.838 13.298 4.441 1.00 89.44 146 ILE A N 1
ATOM 1181 C CA . ILE A 1 146 ? -1.830 11.920 4.907 1.00 89.44 146 ILE A CA 1
ATOM 1182 C C . ILE A 1 146 ? -3.166 11.269 4.564 1.00 89.44 146 ILE A C 1
ATOM 1184 O O . ILE A 1 146 ? -4.229 11.870 4.756 1.00 89.44 146 ILE A O 1
ATOM 1188 N N . TYR A 1 147 ? -3.104 10.021 4.117 1.00 91.25 147 TYR A N 1
ATOM 1189 C CA . TYR A 1 147 ? -4.249 9.193 3.773 1.00 91.25 147 TYR A CA 1
ATOM 1190 C C . TYR A 1 147 ? -4.186 7.859 4.516 1.00 91.25 147 TYR A C 1
ATOM 1192 O O . TYR A 1 147 ? -3.105 7.307 4.716 1.00 91.25 147 TYR A O 1
ATOM 1200 N N . LEU A 1 148 ? -5.355 7.317 4.857 1.00 91.38 148 LEU A N 1
ATOM 1201 C CA . LEU A 1 148 ? -5.527 5.881 5.042 1.00 91.38 148 LEU A CA 1
ATOM 1202 C C . LEU A 1 148 ? -5.644 5.236 3.667 1.00 91.38 148 LEU A C 1
ATOM 1204 O O . LEU A 1 148 ? -6.544 5.575 2.896 1.00 91.38 148 LEU A O 1
ATOM 1208 N N . HIS A 1 149 ? -4.755 4.300 3.372 1.00 87.50 149 HIS A N 1
ATOM 1209 C CA . HIS A 1 149 ? -4.798 3.488 2.163 1.00 87.50 149 HIS A CA 1
ATOM 1210 C C . HIS A 1 149 ? -5.228 2.069 2.543 1.00 87.50 149 HIS A C 1
ATOM 1212 O O . HIS A 1 149 ? -4.604 1.442 3.388 1.00 87.50 149 HIS A O 1
ATOM 1218 N N . ASN A 1 150 ? -6.319 1.587 1.955 1.00 88.81 150 ASN A N 1
ATOM 1219 C CA . ASN A 1 150 ? -6.935 0.272 2.140 1.00 88.81 150 ASN A CA 1
ATOM 1220 C C . ASN A 1 150 ? -6.934 -0.467 0.798 1.00 88.81 150 ASN A C 1
ATOM 1222 O O . ASN A 1 150 ? -7.946 -0.475 0.089 1.00 88.81 150 ASN A O 1
ATOM 1226 N N . PRO A 1 151 ? -5.817 -1.113 0.433 1.00 82.38 151 PRO A N 1
ATOM 1227 C CA . PRO A 1 151 ? -5.648 -1.703 -0.895 1.00 82.38 151 PRO A CA 1
ATOM 1228 C C . PRO A 1 151 ? -6.656 -2.821 -1.192 1.00 82.38 151 PRO A C 1
ATOM 1230 O O . PRO A 1 151 ? -6.938 -3.168 -2.334 1.00 82.38 151 PRO A O 1
ATOM 1233 N N .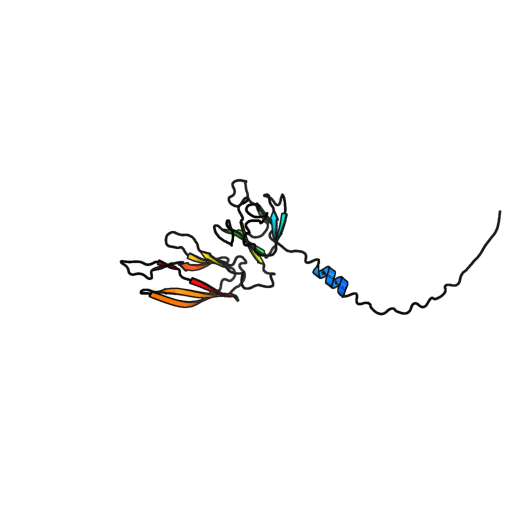 THR A 1 152 ? -7.231 -3.424 -0.151 1.00 80.62 152 THR A N 1
ATOM 1234 C CA . THR A 1 152 ? -8.254 -4.464 -0.316 1.00 80.62 152 THR A CA 1
ATOM 1235 C C . THR A 1 152 ? -9.651 -3.906 -0.563 1.00 80.62 152 THR A C 1
ATOM 1237 O O . THR A 1 152 ? -10.532 -4.651 -0.984 1.00 80.62 152 THR A O 1
ATOM 1240 N N . SER A 1 153 ? -9.875 -2.619 -0.269 1.00 81.44 153 SER A N 1
ATOM 1241 C CA . SER A 1 153 ? -11.206 -2.005 -0.193 1.00 81.44 153 SER A CA 1
ATOM 1242 C C . SER A 1 153 ? -12.195 -2.801 0.674 1.00 81.44 153 SER A C 1
ATOM 1244 O O . SER A 1 153 ? -13.405 -2.718 0.476 1.00 81.44 153 SER A O 1
ATOM 1246 N N . ASN A 1 154 ? -11.704 -3.579 1.643 1.00 83.56 154 ASN A N 1
ATOM 1247 C CA . ASN A 1 154 ? -12.557 -4.288 2.590 1.00 83.56 154 ASN A CA 1
ATOM 1248 C C . ASN A 1 154 ? -13.250 -3.301 3.537 1.00 83.56 154 ASN A C 1
ATOM 1250 O O . ASN A 1 154 ? -12.894 -2.123 3.628 1.00 83.56 154 ASN A O 1
ATOM 1254 N N . ASN A 1 155 ? -14.239 -3.813 4.265 1.00 88.19 155 ASN A N 1
ATOM 1255 C CA . ASN A 1 155 ? -14.892 -3.073 5.333 1.00 88.19 155 ASN A CA 1
ATOM 1256 C C . ASN A 1 155 ? -13.981 -3.045 6.554 1.00 88.19 155 ASN A C 1
ATOM 1258 O O . ASN A 1 155 ? -13.709 -4.108 7.111 1.00 88.19 155 ASN A O 1
ATOM 1262 N N . TYR A 1 156 ? -13.534 -1.846 6.917 1.00 87.62 156 TYR A N 1
ATOM 1263 C CA . TYR A 1 156 ? -12.751 -1.609 8.117 1.00 87.62 156 TYR A CA 1
ATOM 1264 C C . TYR A 1 156 ? -13.197 -0.323 8.795 1.00 87.62 156 TYR A C 1
ATOM 1266 O O . TYR A 1 156 ? -13.495 0.671 8.121 1.00 87.62 156 TYR A O 1
ATOM 1274 N N . THR A 1 157 ? -13.137 -0.329 10.118 1.00 90.69 157 THR A N 1
ATOM 1275 C CA . THR A 1 157 ? -13.112 0.880 10.934 1.00 90.69 157 THR A CA 1
ATOM 1276 C C . THR A 1 157 ? -11.717 1.028 11.519 1.00 90.69 157 THR A C 1
ATOM 1278 O O . THR A 1 157 ? -11.205 0.129 12.177 1.00 90.69 157 THR A O 1
ATOM 1281 N N . VAL A 1 158 ? -11.073 2.164 11.266 1.00 91.88 158 VAL A N 1
ATOM 1282 C CA . VAL A 1 158 ? -9.698 2.418 11.707 1.00 91.88 158 VAL A CA 1
ATOM 1283 C C . VAL A 1 158 ? -9.703 3.433 12.831 1.00 91.88 158 VAL A C 1
ATOM 1285 O O . VAL A 1 158 ? -10.252 4.527 12.678 1.00 91.88 158 VAL A O 1
ATOM 1288 N N . ARG A 1 159 ? -9.030 3.111 13.937 1.00 93.62 159 ARG A N 1
ATOM 1289 C CA . ARG A 1 159 ? -8.773 4.070 15.012 1.00 93.62 159 ARG A CA 1
ATOM 1290 C C . ARG A 1 159 ? -7.344 4.569 14.921 1.00 93.62 159 ARG A C 1
ATOM 1292 O O . ARG A 1 159 ? -6.386 3.801 14.831 1.00 93.62 159 ARG A O 1
ATOM 1299 N N . LEU A 1 160 ? -7.210 5.885 14.972 1.00 94.38 160 LEU A N 1
ATOM 1300 C CA . LEU A 1 160 ? -5.948 6.599 14.852 1.00 94.38 160 LEU A CA 1
ATOM 1301 C C . LEU A 1 160 ? -5.701 7.425 16.098 1.00 94.38 160 LEU A C 1
ATOM 1303 O O . LEU A 1 160 ? -6.591 8.130 16.570 1.00 94.38 160 LEU A O 1
ATOM 1307 N N . LYS A 1 161 ? -4.460 7.424 16.572 1.00 95.94 161 LYS A N 1
ATOM 1308 C CA . LYS A 1 161 ? -3.953 8.461 17.459 1.00 95.94 161 LYS A CA 1
ATOM 1309 C C . LYS A 1 161 ? -3.249 9.518 16.618 1.00 95.94 161 LYS A C 1
ATOM 1311 O O . LYS A 1 161 ? -2.286 9.229 15.912 1.00 95.94 161 LYS A O 1
ATOM 1316 N N . ILE A 1 162 ? -3.717 10.757 16.722 1.00 96.44 162 ILE A N 1
ATOM 1317 C CA . ILE A 1 162 ? -3.135 11.905 16.025 1.00 96.44 162 ILE A CA 1
ATOM 1318 C C . ILE A 1 162 ? -2.487 12.807 17.060 1.00 96.44 162 ILE A C 1
ATOM 1320 O O . ILE A 1 162 ? -3.173 13.322 17.940 1.00 96.44 162 ILE A O 1
ATOM 1324 N N . THR A 1 163 ? -1.177 13.005 16.948 1.00 96.94 163 THR A N 1
ATOM 1325 C CA . THR A 1 163 ? -0.393 13.877 17.829 1.00 96.94 163 THR A CA 1
ATOM 1326 C C . THR A 1 163 ? 0.058 15.105 17.052 1.00 96.94 163 THR A C 1
ATOM 1328 O O . THR A 1 163 ? 0.811 15.003 16.086 1.00 96.94 163 THR A O 1
ATOM 1331 N N . THR A 1 164 ? -0.448 16.267 17.460 1.00 95.06 164 THR A N 1
ATOM 1332 C CA . THR A 1 164 ? -0.274 17.549 16.773 1.00 95.06 164 THR A CA 1
ATOM 1333 C C . THR A 1 164 ? 0.590 18.477 17.631 1.00 95.06 164 THR A C 1
ATOM 1335 O O . THR A 1 164 ? 0.225 18.735 18.780 1.00 95.06 164 THR A O 1
ATOM 1338 N N . PRO A 1 165 ? 1.718 18.983 17.111 1.00 94.44 165 PRO A N 1
ATOM 1339 C CA . PRO A 1 165 ? 2.459 20.076 17.733 1.00 94.44 165 PRO A CA 1
ATOM 1340 C C . PRO A 1 165 ? 1.589 21.327 17.878 1.00 94.44 165 PRO A C 1
ATOM 1342 O O . PRO A 1 165 ? 0.840 21.670 16.961 1.00 94.44 165 PRO A O 1
ATOM 1345 N N . VAL A 1 166 ? 1.683 22.014 19.016 1.00 92.19 166 VAL A N 1
ATOM 1346 C CA . VAL A 1 166 ? 0.870 23.208 19.301 1.00 92.19 166 VAL A CA 1
ATOM 1347 C C . VAL A 1 166 ? 1.707 24.476 19.397 1.00 92.19 166 VAL A C 1
ATOM 1349 O O . VAL A 1 166 ? 2.914 24.446 19.641 1.00 92.19 166 VAL A O 1
ATOM 1352 N N . PHE A 1 167 ? 1.042 25.616 19.202 1.00 89.38 167 PHE A N 1
ATOM 1353 C CA . PHE A 1 167 ? 1.683 26.922 19.265 1.00 89.38 167 PHE A CA 1
ATOM 1354 C C . PHE A 1 167 ? 2.337 27.176 20.629 1.00 89.38 167 PHE A C 1
ATOM 1356 O O . PHE A 1 167 ? 1.695 27.033 21.668 1.00 89.38 167 PHE A O 1
ATOM 1363 N N . GLY A 1 168 ? 3.598 27.616 20.620 1.00 79.88 168 GLY A N 1
ATOM 1364 C CA . GLY A 1 168 ? 4.341 27.924 21.848 1.00 79.88 168 GLY A CA 1
ATOM 1365 C C . GLY A 1 168 ? 5.015 26.717 22.514 1.00 79.88 168 GLY A C 1
ATOM 1366 O O . GLY A 1 168 ? 5.619 26.883 23.573 1.00 79.88 168 GLY A O 1
ATOM 1367 N N . GLY A 1 169 ? 4.971 25.544 21.875 1.00 80.06 169 GLY A N 1
ATOM 1368 C CA . GLY A 1 169 ? 5.653 24.326 22.309 1.00 80.06 169 GLY A CA 1
ATOM 1369 C C . GLY A 1 169 ? 4.735 23.336 23.029 1.00 80.06 169 GLY A C 1
ATOM 1370 O O . GLY A 1 169 ? 3.816 23.716 23.750 1.00 80.06 169 GLY A O 1
ATOM 1371 N N . GLY A 1 170 ? 5.011 22.044 22.836 1.00 89.31 170 GLY A N 1
ATOM 1372 C CA . GLY A 1 170 ? 4.205 20.935 23.351 1.00 89.31 170 GLY A CA 1
ATOM 1373 C C . GLY A 1 170 ? 3.445 20.197 22.249 1.00 89.31 170 GLY A C 1
ATOM 1374 O O . GLY A 1 170 ? 3.564 20.514 21.066 1.00 89.31 170 GLY A O 1
ATOM 1375 N N . VAL A 1 171 ? 2.668 19.190 22.648 1.00 95.25 171 VAL A N 1
ATOM 1376 C CA . VAL A 1 171 ? 1.857 18.373 21.739 1.00 95.25 171 VAL A CA 1
ATOM 1377 C C . VAL A 1 171 ? 0.484 18.100 22.338 1.00 95.25 171 VAL A C 1
ATOM 1379 O O . VAL A 1 171 ? 0.351 17.920 23.548 1.00 95.25 171 VAL A O 1
ATOM 1382 N N . GLU A 1 172 ? -0.520 18.004 21.477 1.00 96.19 172 GLU A N 1
ATOM 1383 C CA . GLU A 1 172 ? -1.849 17.506 21.820 1.00 96.19 172 GLU A CA 1
ATOM 1384 C C . GLU A 1 172 ? -2.121 16.209 21.062 1.00 96.19 172 GLU A C 1
ATOM 1386 O O . GLU A 1 172 ? -1.865 16.115 19.860 1.00 96.19 172 GLU A O 1
ATOM 1391 N N . SER A 1 173 ? -2.653 15.202 21.756 1.00 96.81 173 SER A N 1
ATOM 1392 C CA . SER A 1 173 ? -3.084 13.948 21.137 1.00 96.81 173 SER A CA 1
ATOM 1393 C C . SER A 1 173 ? -4.598 13.814 21.199 1.00 96.81 173 SER A C 1
ATOM 1395 O O . SER A 1 173 ? -5.208 14.067 22.237 1.00 96.81 173 SER A O 1
ATOM 1397 N N . ARG A 1 174 ? -5.197 13.334 20.112 1.00 96.94 174 ARG A N 1
ATOM 1398 C CA . ARG A 1 174 ? -6.603 12.919 20.064 1.00 96.94 174 ARG A CA 1
ATOM 1399 C C . ARG A 1 174 ? -6.738 11.573 19.369 1.00 96.94 174 ARG A C 1
ATOM 1401 O O . ARG A 1 174 ? -5.847 11.181 18.614 1.00 96.94 174 ARG A O 1
ATOM 1408 N N . ILE A 1 175 ? -7.843 10.886 19.636 1.00 97.25 175 ILE A N 1
ATOM 1409 C CA . ILE A 1 175 ? -8.208 9.655 18.936 1.00 97.25 175 ILE A CA 1
ATOM 1410 C C . ILE A 1 175 ? -9.313 9.987 17.941 1.00 97.25 175 ILE A C 1
ATOM 1412 O O . ILE A 1 175 ? -10.295 10.632 18.307 1.00 97.25 175 ILE A O 1
ATOM 1416 N N . GLU A 1 176 ? -9.136 9.551 16.703 1.00 96.56 176 GLU A N 1
ATOM 1417 C CA . GLU A 1 176 ? -10.146 9.631 15.654 1.00 96.56 176 GLU A CA 1
ATOM 1418 C C . GLU A 1 176 ? -10.489 8.235 15.153 1.00 96.56 176 GLU A C 1
ATOM 1420 O O . GLU A 1 176 ? -9.641 7.344 15.142 1.00 96.56 176 GLU A O 1
ATOM 1425 N N . GLU A 1 177 ? -11.733 8.065 14.729 1.00 95.94 177 GLU A N 1
ATOM 1426 C CA . GLU A 1 177 ? -12.246 6.819 14.182 1.00 95.94 177 GLU A CA 1
ATOM 1427 C C . GLU A 1 177 ? -12.768 7.084 12.773 1.00 95.94 177 GLU A C 1
ATOM 1429 O O . GLU A 1 177 ? -13.505 8.046 12.539 1.00 95.94 177 GLU A O 1
ATOM 1434 N N . HIS A 1 178 ? -12.333 6.259 11.829 1.00 94.56 178 HIS A N 1
ATOM 1435 C CA . HIS A 1 178 ? -12.595 6.425 10.408 1.00 94.56 178 HIS A CA 1
ATOM 1436 C C . HIS A 1 178 ? -13.119 5.108 9.846 1.00 94.56 178 HIS A C 1
ATOM 1438 O O . HIS A 1 178 ? -12.363 4.155 9.675 1.00 94.56 178 HIS A O 1
ATOM 1444 N N . ASP A 1 179 ? -14.411 5.059 9.524 1.00 93.75 179 ASP A N 1
ATOM 1445 C CA . ASP A 1 179 ? -14.949 4.013 8.651 1.00 93.75 179 ASP A CA 1
ATOM 1446 C C . ASP A 1 179 ? -14.308 4.197 7.272 1.00 93.75 179 ASP A C 1
ATOM 1448 O O . ASP A 1 179 ? -14.379 5.278 6.698 1.00 93.75 179 ASP A O 1
ATOM 1452 N N . ILE A 1 180 ? -13.669 3.175 6.725 1.00 92.31 180 ILE A N 1
ATOM 1453 C CA . ILE A 1 180 ? -13.032 3.198 5.399 1.00 92.31 180 ILE A CA 1
ATOM 1454 C C . ILE A 1 180 ? -13.585 2.090 4.496 1.00 92.31 180 ILE A C 1
ATOM 1456 O O . ILE A 1 180 ? -12.951 1.670 3.526 1.00 92.31 180 ILE A O 1
ATOM 1460 N N . SER A 1 181 ? -14.793 1.626 4.802 1.00 88.94 181 SER A N 1
ATOM 1461 C CA . SER A 1 181 ? -15.439 0.525 4.107 1.00 88.94 181 SER A CA 1
ATOM 1462 C C . SER A 1 181 ? -15.630 0.803 2.625 1.00 88.94 181 SER A C 1
ATOM 1464 O O . SER A 1 181 ? -16.156 1.850 2.243 1.00 88.94 181 SER A O 1
ATOM 1466 N N . ASN A 1 182 ? -15.223 -0.154 1.785 1.00 85.31 182 ASN A N 1
ATOM 1467 C CA . ASN A 1 182 ? -15.286 -0.062 0.321 1.00 85.31 182 ASN A CA 1
ATOM 1468 C C . ASN A 1 182 ? -14.556 1.158 -0.262 1.00 85.31 182 ASN A C 1
ATOM 1470 O O . ASN A 1 182 ? -14.867 1.600 -1.369 1.00 85.31 182 ASN A O 1
ATOM 1474 N N . ARG A 1 183 ? -13.602 1.728 0.480 1.00 85.81 183 ARG A N 1
ATOM 1475 C CA . ARG A 1 183 ? -12.794 2.862 0.038 1.00 85.81 183 ARG A CA 1
ATOM 1476 C C . ARG A 1 183 ? -11.340 2.450 0.021 1.00 85.81 183 ARG A C 1
ATOM 1478 O O . ARG A 1 183 ? -10.804 2.097 1.063 1.00 85.81 183 ARG A O 1
ATOM 1485 N N . SER A 1 184 ? -10.704 2.553 -1.143 1.00 85.44 184 SER A N 1
ATOM 1486 C CA . SER A 1 184 ? -9.274 2.281 -1.259 1.00 85.44 184 SER A CA 1
ATOM 1487 C C . SER A 1 184 ? -8.429 3.379 -0.628 1.00 85.44 184 SER A C 1
ATOM 1489 O O . SER A 1 184 ? -7.377 3.086 -0.088 1.00 85.44 184 SER A O 1
ATOM 1491 N N . LYS A 1 185 ? -8.878 4.639 -0.623 1.00 89.69 185 LYS A N 1
ATOM 1492 C CA . LYS A 1 185 ? -8.112 5.762 -0.067 1.00 89.69 185 LYS A CA 1
ATOM 1493 C C . LYS A 1 185 ? -9.025 6.759 0.640 1.00 89.69 185 LYS A C 1
ATOM 1495 O O . LYS A 1 185 ? -10.050 7.161 0.087 1.00 89.69 185 LYS A O 1
ATOM 1500 N N . VAL A 1 186 ? -8.656 7.170 1.853 1.00 93.00 186 VAL A N 1
ATOM 1501 C CA . VAL A 1 186 ? -9.401 8.143 2.667 1.00 93.00 186 VAL A CA 1
ATOM 1502 C C . VAL A 1 186 ? -8.445 9.211 3.206 1.00 93.00 186 VAL A C 1
ATOM 1504 O O . VAL A 1 186 ? -7.492 8.863 3.898 1.00 93.00 186 VAL A O 1
ATOM 1507 N N . PRO A 1 187 ? -8.653 10.505 2.899 1.00 92.38 187 PRO A N 1
ATOM 1508 C CA . PRO A 1 187 ? -7.795 11.574 3.406 1.00 92.38 187 PRO A CA 1
ATOM 1509 C C . PRO A 1 187 ? -7.995 11.778 4.911 1.00 92.38 187 PRO A C 1
ATOM 1511 O O . PRO A 1 187 ? -9.129 11.837 5.383 1.00 92.38 187 PRO A O 1
ATOM 1514 N N . LEU A 1 188 ? -6.895 11.940 5.647 1.00 92.56 188 LEU A N 1
ATOM 1515 C CA . LEU A 1 188 ? -6.900 12.229 7.083 1.00 92.56 188 LEU A CA 1
ATOM 1516 C C . LEU A 1 188 ? -6.637 13.706 7.379 1.00 92.56 188 LEU A C 1
ATOM 1518 O O . LEU A 1 188 ? -7.365 14.338 8.140 1.00 92.56 188 LEU A O 1
ATOM 1522 N N . GLY A 1 189 ? -5.569 14.271 6.818 1.00 90.88 189 GLY A N 1
ATOM 1523 C CA . GLY A 1 189 ? -5.138 15.617 7.186 1.00 90.88 189 GLY A CA 1
ATOM 1524 C C . GLY A 1 189 ? -3.771 15.987 6.636 1.00 90.88 189 GLY A C 1
ATOM 1525 O O . GLY A 1 189 ? -3.225 15.287 5.794 1.00 90.88 189 GLY A O 1
ATOM 1526 N N . ARG A 1 190 ? -3.228 17.113 7.097 1.00 90.75 190 ARG A N 1
ATOM 1527 C CA . ARG A 1 190 ? -1.918 17.616 6.663 1.00 90.75 190 ARG A CA 1
ATOM 1528 C C . ARG A 1 190 ? -0.778 16.865 7.344 1.00 90.75 190 ARG A C 1
ATOM 1530 O O . ARG A 1 190 ? -0.894 16.486 8.502 1.00 90.75 190 ARG A O 1
ATOM 1537 N N . THR A 1 191 ? 0.363 16.748 6.675 1.00 89.12 191 THR A N 1
ATOM 1538 C CA . THR A 1 191 ? 1.568 16.155 7.285 1.00 89.12 191 THR A CA 1
ATOM 1539 C C . THR A 1 191 ? 2.250 17.098 8.278 1.00 89.12 191 THR A C 1
ATOM 1541 O O . THR A 1 191 ? 2.906 16.637 9.210 1.00 89.12 191 THR A O 1
ATOM 1544 N N . TYR A 1 192 ? 2.109 18.415 8.095 1.00 89.50 192 TYR A N 1
ATOM 1545 C CA . TYR A 1 192 ? 2.749 19.436 8.927 1.00 89.50 192 TYR A CA 1
ATOM 1546 C C . TYR A 1 192 ? 1.747 20.485 9.406 1.00 89.50 192 TYR A C 1
ATOM 1548 O O . TYR A 1 192 ? 0.773 20.802 8.721 1.00 89.50 192 TYR A O 1
ATOM 1556 N N . VAL A 1 193 ? 2.033 21.066 10.568 1.00 90.94 193 VAL A N 1
ATOM 1557 C CA . VAL A 1 193 ? 1.301 22.196 11.152 1.00 90.94 193 VAL A CA 1
ATOM 1558 C C . VAL A 1 193 ? 2.275 23.316 11.503 1.00 90.94 193 VAL A C 1
ATOM 1560 O O . VAL A 1 193 ? 3.422 23.050 11.855 1.00 90.94 193 VAL A O 1
ATOM 1563 N N . ASN A 1 194 ? 1.832 24.572 11.406 1.00 89.75 194 ASN A N 1
ATOM 1564 C CA . ASN A 1 194 ? 2.606 25.698 11.921 1.00 89.75 194 ASN A CA 1
ATOM 1565 C C . ASN A 1 194 ? 2.407 25.818 13.443 1.00 89.75 194 ASN A C 1
ATOM 1567 O O . ASN A 1 194 ? 1.330 26.213 13.888 1.00 89.75 194 ASN A O 1
ATOM 1571 N N . SER A 1 195 ? 3.440 25.505 14.219 1.00 88.94 195 SER A N 1
ATOM 1572 C CA . SER A 1 195 ? 3.530 25.698 15.675 1.00 88.94 195 SER A CA 1
ATOM 1573 C C . SER A 1 195 ? 4.225 27.018 16.055 1.00 88.94 195 SER A C 1
ATOM 1575 O O . SER A 1 195 ? 4.304 27.380 17.232 1.00 88.94 195 SER A O 1
ATOM 1577 N N . GLY A 1 196 ? 4.726 27.766 15.069 1.00 85.88 196 GLY A N 1
ATOM 1578 C CA . GLY A 1 196 ? 5.415 29.041 15.252 1.00 85.88 196 GLY A CA 1
ATOM 1579 C C . GLY A 1 196 ? 4.506 30.266 15.153 1.00 85.88 196 GLY A C 1
ATOM 1580 O O . GLY A 1 196 ? 3.321 30.199 14.825 1.00 85.88 196 GLY A O 1
ATOM 1581 N N . GLY A 1 197 ? 5.079 31.435 15.441 1.00 85.75 197 GLY A N 1
ATOM 1582 C CA . GLY A 1 197 ? 4.370 32.712 15.345 1.00 85.75 197 GLY A CA 1
ATOM 1583 C C . GLY A 1 197 ? 4.203 33.173 13.904 1.00 85.75 197 GLY A C 1
ATOM 1584 O O . GLY A 1 197 ? 4.942 32.763 13.016 1.00 85.75 197 GLY A O 1
ATOM 1585 N N . PHE A 1 198 ? 3.283 34.109 13.674 1.00 84.00 198 PHE A N 1
ATOM 1586 C CA . PHE A 1 198 ? 3.062 34.687 12.343 1.00 84.00 198 PHE A CA 1
ATOM 1587 C C . PHE A 1 198 ? 4.349 35.253 11.706 1.00 84.00 198 PHE A C 1
ATOM 1589 O O . PHE A 1 198 ? 4.573 35.093 10.511 1.00 84.00 198 PHE A O 1
ATOM 1596 N N . LEU A 1 199 ? 5.218 35.875 12.510 1.00 89.56 199 LEU A N 1
ATOM 1597 C CA . LEU A 1 199 ? 6.494 36.452 12.059 1.00 89.56 199 LEU A CA 1
ATOM 1598 C C . LEU A 1 199 ? 7.671 35.460 12.094 1.00 89.56 199 LEU A C 1
ATOM 1600 O O . LEU A 1 199 ? 8.759 35.787 11.629 1.00 89.56 199 LEU A O 1
ATOM 1604 N N . SER A 1 200 ? 7.478 34.271 12.666 1.00 86.81 200 SER A N 1
ATOM 1605 C CA . SER A 1 200 ? 8.500 33.226 12.784 1.00 86.81 200 SER A CA 1
ATOM 1606 C C . SER A 1 200 ? 7.814 31.854 12.747 1.00 86.81 200 SER A C 1
ATOM 1608 O O . SER A 1 200 ? 7.620 31.232 13.797 1.00 86.81 200 SER A O 1
ATOM 1610 N N . PRO A 1 201 ? 7.351 31.420 11.557 1.00 86.75 201 PRO A N 1
ATOM 1611 C CA . PRO A 1 201 ? 6.654 30.152 11.414 1.00 86.75 201 PRO A CA 1
ATOM 1612 C C . PRO A 1 201 ? 7.610 28.989 11.672 1.00 86.75 201 PRO A C 1
ATOM 1614 O O . PRO A 1 201 ? 8.775 29.021 11.273 1.00 86.75 201 PRO A O 1
ATOM 1617 N N . GLN A 1 202 ? 7.096 27.951 12.317 1.00 87.62 202 GLN A N 1
ATOM 1618 C CA . GLN A 1 202 ? 7.805 26.703 12.578 1.00 87.62 202 GLN A CA 1
ATOM 1619 C C . GLN A 1 202 ? 6.879 25.579 12.147 1.00 87.62 202 GLN A C 1
ATOM 1621 O O . GLN A 1 202 ? 5.779 25.459 12.671 1.00 87.62 202 GLN A O 1
ATOM 1626 N N . TYR A 1 203 ? 7.286 24.815 11.136 1.00 88.50 203 TYR A N 1
ATOM 1627 C CA . TYR A 1 203 ? 6.482 23.716 10.619 1.00 88.50 203 TYR A CA 1
ATOM 1628 C C . TYR A 1 203 ? 6.968 22.412 11.224 1.00 88.50 203 TYR A C 1
ATOM 1630 O O . TYR A 1 203 ? 8.087 21.974 10.960 1.00 88.50 203 TYR A O 1
ATOM 1638 N N . GLU A 1 204 ? 6.108 21.793 12.019 1.00 89.69 204 GLU A N 1
ATOM 1639 C CA . GLU A 1 204 ? 6.395 20.537 12.695 1.00 89.69 204 GLU A CA 1
ATOM 1640 C C . GLU A 1 204 ? 5.466 19.435 12.192 1.00 89.69 204 GLU A C 1
ATOM 1642 O O . GLU A 1 204 ? 4.336 19.687 11.764 1.00 89.69 204 GLU A O 1
ATOM 1647 N N . LYS A 1 205 ? 5.974 18.200 12.199 1.00 90.38 205 LYS A N 1
ATOM 1648 C CA . LYS A 1 205 ? 5.271 17.040 11.653 1.00 90.38 205 LYS A CA 1
ATOM 1649 C C . LYS A 1 205 ? 4.135 16.621 12.587 1.00 90.38 205 LYS A C 1
ATOM 1651 O O . LYS A 1 205 ? 4.352 16.430 13.782 1.00 90.38 205 LYS A O 1
ATOM 1656 N N . ILE A 1 206 ? 2.945 16.422 12.029 1.00 92.25 206 ILE A N 1
ATOM 1657 C CA . ILE A 1 206 ? 1.837 15.755 12.713 1.00 92.25 206 ILE A CA 1
ATOM 1658 C C . ILE A 1 206 ? 2.098 14.248 12.670 1.00 92.25 206 ILE A C 1
ATOM 1660 O O . ILE A 1 206 ? 2.422 13.688 11.620 1.00 92.25 206 ILE A O 1
ATOM 1664 N N . ILE A 1 207 ? 1.971 13.582 13.814 1.00 92.25 207 ILE A N 1
ATOM 1665 C CA . ILE A 1 207 ? 2.166 12.135 13.915 1.00 92.25 207 ILE A CA 1
ATOM 1666 C C . ILE A 1 207 ? 0.801 11.461 13.853 1.00 92.25 207 ILE A C 1
ATOM 1668 O O . ILE A 1 207 ? -0.049 11.704 14.708 1.00 92.25 207 ILE A O 1
ATOM 1672 N N . TYR A 1 208 ? 0.625 10.601 12.856 1.00 92.62 208 TYR A N 1
ATOM 1673 C CA . TYR A 1 208 ? -0.518 9.710 12.713 1.00 92.62 208 TYR A CA 1
ATOM 1674 C C . TYR A 1 208 ? -0.058 8.297 13.064 1.00 92.62 208 TYR A C 1
ATOM 1676 O O . TYR A 1 208 ? 0.935 7.819 12.521 1.00 92.62 208 TYR A O 1
ATOM 1684 N N . GLU A 1 209 ? -0.761 7.647 13.980 1.00 90.12 209 GLU A N 1
ATOM 1685 C CA . GLU A 1 209 ? -0.469 6.290 14.431 1.00 90.12 209 GLU A CA 1
ATOM 1686 C C . GLU A 1 209 ? -1.765 5.482 14.373 1.00 90.12 209 GLU A C 1
ATOM 1688 O O . GLU A 1 209 ? -2.737 5.827 15.047 1.00 90.12 209 GLU A O 1
ATOM 1693 N N . ILE A 1 210 ? -1.803 4.436 13.545 1.00 89.69 210 ILE A N 1
ATOM 1694 C CA . ILE A 1 210 ? -2.909 3.474 13.567 1.00 89.69 210 ILE A CA 1
ATOM 1695 C C . ILE A 1 210 ? -2.775 2.677 14.863 1.00 89.69 210 ILE A C 1
ATOM 1697 O O . ILE A 1 210 ? -1.748 2.044 15.096 1.00 89.69 210 ILE A O 1
ATOM 1701 N N . ILE A 1 211 ? -3.801 2.741 15.707 1.00 91.19 211 ILE A N 1
ATOM 1702 C CA . ILE A 1 211 ? -3.819 2.055 17.004 1.00 91.19 211 ILE A CA 1
ATOM 1703 C C . ILE A 1 211 ? -4.728 0.828 17.004 1.00 91.19 211 ILE A C 1
ATOM 1705 O O . ILE A 1 211 ? -4.554 -0.034 17.860 1.00 91.19 211 ILE A O 1
ATOM 1709 N N . ASP A 1 212 ? -5.689 0.761 16.079 1.00 87.06 212 ASP A N 1
ATOM 1710 C CA . ASP A 1 212 ? -6.653 -0.335 15.978 1.00 87.06 212 ASP A CA 1
ATOM 1711 C C . ASP A 1 212 ? -7.285 -0.390 14.580 1.00 87.06 212 ASP A C 1
ATOM 1713 O O . ASP A 1 212 ? -7.465 0.655 13.940 1.00 87.06 212 ASP A O 1
ATOM 1717 N N . ILE A 1 213 ? -7.641 -1.595 14.132 1.00 86.06 213 ILE A N 1
ATOM 1718 C CA . ILE A 1 213 ? -8.386 -1.851 12.892 1.00 86.06 213 ILE A CA 1
ATOM 1719 C C . ILE A 1 213 ? -9.416 -2.948 13.185 1.00 86.06 213 ILE A C 1
ATOM 1721 O O . ILE A 1 213 ? -9.036 -4.056 13.562 1.00 86.06 213 ILE A O 1
ATOM 1725 N N . GLU A 1 214 ? -10.698 -2.635 12.988 1.00 83.19 214 GLU A N 1
ATOM 1726 C CA . GLU A 1 214 ? -11.842 -3.546 13.174 1.00 83.19 214 GLU A CA 1
ATOM 1727 C C . GLU A 1 214 ? -12.505 -3.928 11.844 1.00 83.19 214 GLU A C 1
ATOM 1729 O O . GLU A 1 214 ? -12.673 -3.021 10.993 1.00 83.19 214 GLU A O 1
#